Protein AF-A0A2T2R0G6-F1 (afdb_monomer)

Sequence (301 aa):
MVEDIKEEELERSREKFKERREQARKEGRELREEELEDLVHFNEKEQIMFSDAKEIDEDIEVGDTLKIPLEIPGEFGRMAAQTAKQVIIQKLKEAERENVFEEYKEKEGTIVEGVIQSVKDSGNVLVDLGKINGFLPHKEQNPQDEYAPGKRLIFHIKSVEKGSKGPEILLSRSSEEMVNLIFEREIPEIESGELELKSVAREAGSRSKVSVWTDDDSIDPIGSCIGRRGSRITTIIDELGGEKVDVVEYSDDPKEYIKNALSPADVEEVKISEYGEEATAVVDEDQFSLAIGKNGQNVRL

Nearest PDB structures (foldseek):
  5lm9-assembly1_A  TM=8.637E-01  e=8.756E-25  Escherichia coli K-12
  4mtn-assembly1_A  TM=8.305E-01  e=1.271E-23  Planctopirus limnophila DSM 3776
  5lm7-assembly2_C  TM=7.515E-01  e=9.305E-25  Escherichia coli O157:H7
  5lm7-assembly1_A  TM=7.189E-01  e=1.413E-25  Escherichia coli O157:H7
  5ms0-assembly1_M  TM=7.180E-01  e=6.178E-23  Escherichia coli K-12

Secondary structure (DSSP, 8-state):
-EE---HHHHHHHHHHHHHHHHHHHHTT-PPPGGGTTTS----TTT-EEHHHHHHH-TT--TT----------HHHHHHHHHHHHHHHHHHHHHHHHHHHHHHHHHTTTSEEEEEEEEE-TTS-EEEE-SSSEEEE-GGGS-TTS---TT-EEEEEEEEEEEETTEEEEEEESSSTHHHHHHHHHH-HHHHHTSSEEEEEEEETTTEEEEEEE-S-TTS-HHHHHH-GGGHHHHHHHHHTTS-EEEEEE--SSHHHHHHHHTTTSPEEEEEE-TTSS-EEEEE-TTTHHHHH-GGGHHHH-

Mean predicted aligned error: 12.09 Å

pLDDT: mean 88.72, std 8.84, range [62.78, 97.38]

Foldseek 3Di:
DEAADDPVLLVVLVVQVVVQQVVCVVVVHGDDVVSNPPGDDDDPVQYDYPVVLCVVPVPDDHPDGDDDDDDQPPVNVVVVVVVVVVVVVVVVVVVLLVVVLVVVQVVALAKAKWFFADQDPQRKTWTHRPSDIETEDNVQDFPLDDRDGGDIAMWHQNDWDQDPVGIYTYTHLQDQSVLVNLLCVLQVCPVVVQKDFPDKDDDQNAEIEIEIEGPDPVDDNQDRCCDDVRPSVVVSCVNSNNHHYHYFYDDPPVFVRLCRLLPPAHFDGWDADPVRPDIDTDGDPVSVCSSCDDVSVSVND

Structure (mmCIF, N/CA/C/O backbone):
data_AF-A0A2T2R0G6-F1
#
_entry.id   AF-A0A2T2R0G6-F1
#
loop_
_atom_site.group_PDB
_atom_site.id
_atom_site.type_symbol
_atom_site.label_atom_id
_atom_site.label_alt_id
_atom_site.label_comp_id
_atom_site.label_asym_id
_atom_site.label_entity_id
_atom_site.label_seq_id
_atom_site.pdbx_PDB_ins_code
_atom_site.Cartn_x
_atom_site.Cartn_y
_atom_site.Cartn_z
_atom_site.occupancy
_atom_site.B_iso_or_equiv
_atom_site.auth_seq_id
_atom_site.auth_comp_id
_atom_site.auth_asym_id
_atom_site.auth_atom_id
_atom_site.pdbx_PDB_model_num
ATOM 1 N N . MET A 1 1 ? 47.095 10.830 -47.094 1.00 78.44 1 MET A N 1
ATOM 2 C CA . MET A 1 1 ? 47.912 12.007 -47.453 1.00 78.44 1 MET A CA 1
ATOM 3 C C . MET A 1 1 ? 48.985 11.574 -48.425 1.00 78.44 1 MET A C 1
ATOM 5 O O . MET A 1 1 ? 49.460 10.449 -48.310 1.00 78.44 1 MET A O 1
ATOM 9 N N . VAL A 1 2 ? 49.313 12.420 -49.392 1.00 78.25 2 VAL A N 1
ATOM 10 C CA . VAL A 1 2 ? 50.370 12.141 -50.362 1.00 78.25 2 VAL A CA 1
ATOM 11 C C . VAL A 1 2 ? 51.711 12.514 -49.755 1.00 78.25 2 VAL A C 1
ATOM 13 O O . VAL A 1 2 ? 51.896 13.653 -49.330 1.00 78.25 2 VAL A O 1
ATOM 16 N N . GLU A 1 3 ? 52.641 11.570 -49.721 1.00 75.75 3 GLU A N 1
ATOM 17 C CA . GLU A 1 3 ? 54.004 11.813 -49.255 1.00 75.75 3 GLU A CA 1
ATOM 18 C C . GLU A 1 3 ? 55.004 11.442 -50.346 1.00 75.75 3 GLU A C 1
ATOM 20 O O . GLU A 1 3 ? 54.848 10.438 -51.039 1.00 75.75 3 GLU A O 1
ATOM 25 N N . ASP A 1 4 ? 56.029 12.272 -50.511 1.00 74.75 4 ASP A N 1
ATOM 26 C CA . ASP A 1 4 ? 57.143 12.008 -51.419 1.00 74.75 4 ASP A CA 1
ATOM 27 C C . ASP A 1 4 ? 58.372 11.664 -50.581 1.00 74.75 4 ASP A C 1
ATOM 29 O O . ASP A 1 4 ? 59.172 12.524 -50.205 1.00 74.75 4 ASP A O 1
ATOM 33 N N . ILE A 1 5 ? 58.452 10.393 -50.192 1.00 73.94 5 ILE A N 1
ATOM 34 C CA . ILE A 1 5 ? 59.584 9.841 -49.455 1.00 73.94 5 ILE A CA 1
ATOM 35 C C . ILE A 1 5 ? 60.375 8.979 -50.429 1.00 73.94 5 ILE A C 1
ATOM 37 O O . ILE A 1 5 ? 59.821 8.098 -51.085 1.00 73.94 5 ILE A O 1
ATOM 41 N N . LYS A 1 6 ? 61.694 9.181 -50.492 1.00 73.94 6 LYS A N 1
ATOM 42 C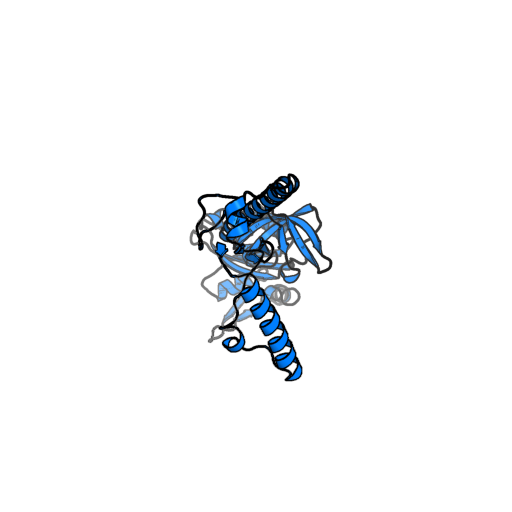 CA . LYS A 1 6 ? 62.556 8.307 -51.290 1.00 73.94 6 LYS A CA 1
ATOM 43 C C . LYS A 1 6 ? 62.476 6.887 -50.744 1.00 73.94 6 LYS A C 1
ATOM 45 O O . LYS A 1 6 ? 62.725 6.659 -49.562 1.00 73.94 6 LYS A O 1
ATOM 50 N N . GLU A 1 7 ? 62.202 5.929 -51.618 1.00 65.00 7 GLU A N 1
ATOM 51 C CA . GLU A 1 7 ? 62.043 4.516 -51.259 1.00 65.00 7 GLU A CA 1
ATOM 52 C C . GLU A 1 7 ? 63.264 3.972 -50.487 1.00 65.00 7 GLU A C 1
ATOM 54 O O . GLU A 1 7 ? 63.114 3.320 -49.456 1.00 65.00 7 GLU A O 1
ATOM 59 N N . GLU A 1 8 ? 64.477 4.385 -50.878 1.00 68.50 8 GLU A N 1
ATOM 60 C CA . GLU A 1 8 ? 65.724 4.061 -50.170 1.00 68.50 8 GLU A CA 1
ATOM 61 C C . GLU A 1 8 ? 65.790 4.615 -48.732 1.00 68.50 8 GLU A C 1
ATOM 63 O O . GLU A 1 8 ? 66.416 4.017 -47.855 1.00 68.50 8 GLU A O 1
ATOM 68 N N . GLU A 1 9 ? 65.190 5.779 -48.468 1.00 70.44 9 GLU A N 1
ATOM 69 C CA . GLU A 1 9 ? 65.147 6.389 -47.133 1.00 70.44 9 GLU A CA 1
ATOM 70 C C . GLU A 1 9 ? 64.119 5.675 -46.249 1.00 70.44 9 GLU A C 1
ATOM 72 O O . GLU A 1 9 ? 64.409 5.390 -45.084 1.00 70.44 9 GLU A O 1
ATOM 77 N N . LEU A 1 10 ? 62.973 5.289 -46.818 1.00 71.75 10 LEU A N 1
ATOM 78 C CA . LEU A 1 10 ? 61.953 4.513 -46.118 1.00 71.75 10 LEU A CA 1
ATOM 79 C C . LEU A 1 10 ? 62.451 3.106 -45.758 1.00 71.75 10 LEU A C 1
ATOM 81 O O . LEU A 1 10 ? 62.239 2.648 -44.633 1.00 71.75 10 LEU A O 1
ATOM 85 N N . GLU A 1 11 ? 63.146 2.426 -46.673 1.00 69.44 11 GLU A N 1
ATOM 86 C CA . GLU A 1 11 ? 63.748 1.115 -46.408 1.00 69.44 11 GLU A CA 1
ATOM 87 C C . GLU A 1 11 ? 64.819 1.197 -45.319 1.00 69.44 11 GLU A C 1
ATOM 89 O O . GLU A 1 11 ? 64.769 0.432 -44.353 1.00 69.44 11 GLU A O 1
ATOM 94 N N . ARG A 1 12 ? 65.716 2.191 -45.386 1.00 75.25 12 ARG A N 1
ATOM 95 C CA . ARG A 1 12 ? 66.719 2.428 -44.334 1.00 75.25 12 ARG A CA 1
ATOM 96 C C . ARG A 1 12 ? 66.080 2.724 -42.981 1.00 75.25 12 ARG A C 1
ATOM 98 O O . ARG A 1 12 ? 66.583 2.257 -41.959 1.00 75.25 12 ARG A O 1
ATOM 105 N N . SER A 1 13 ? 64.985 3.483 -42.938 1.00 75.69 13 SER A N 1
ATOM 106 C CA . SER A 1 13 ? 64.247 3.734 -41.696 1.00 75.69 13 SER A CA 1
ATOM 107 C C . SER A 1 13 ? 63.534 2.476 -41.182 1.00 75.69 13 SER A C 1
ATOM 109 O O . SER A 1 13 ? 63.569 2.208 -39.982 1.00 75.69 13 SER A O 1
ATOM 111 N N . ARG A 1 14 ? 62.968 1.638 -42.061 1.00 76.31 14 ARG A N 1
ATOM 112 C CA . ARG A 1 14 ? 62.365 0.340 -41.696 1.00 76.31 14 ARG A CA 1
ATOM 113 C C . ARG A 1 14 ? 63.402 -0.651 -41.156 1.00 76.31 14 ARG A C 1
ATOM 115 O O . ARG A 1 14 ? 63.111 -1.371 -40.199 1.00 76.31 14 ARG A O 1
ATOM 122 N N . GLU A 1 15 ? 64.600 -0.688 -41.733 1.00 77.06 15 GLU A N 1
ATOM 123 C CA . GLU A 1 15 ? 65.717 -1.516 -41.262 1.00 77.06 15 GLU A CA 1
ATOM 124 C C . GLU A 1 15 ? 66.242 -1.037 -39.907 1.00 77.06 15 GLU A C 1
ATOM 126 O O . GLU A 1 15 ? 66.273 -1.818 -38.955 1.00 77.06 15 GLU A O 1
ATOM 131 N N . LYS A 1 16 ? 66.529 0.264 -39.765 1.00 78.81 16 LYS A N 1
ATOM 132 C CA . LYS A 1 16 ? 66.949 0.859 -38.485 1.00 78.81 16 LYS A CA 1
ATOM 133 C C . LYS A 1 16 ? 65.908 0.670 -37.384 1.00 78.81 16 LYS A C 1
ATOM 135 O O . LYS A 1 16 ? 66.271 0.391 -36.243 1.00 78.81 16 LYS A O 1
ATOM 140 N N . PHE A 1 17 ? 64.617 0.775 -37.707 1.00 78.38 17 PHE A N 1
ATOM 141 C CA . PHE A 1 17 ? 63.536 0.488 -36.763 1.00 78.38 17 PHE A CA 1
ATOM 142 C C . PHE A 1 17 ? 63.583 -0.968 -36.280 1.00 78.38 17 PHE A C 1
ATOM 144 O O . PHE A 1 17 ? 63.476 -1.228 -35.081 1.00 78.38 17 PHE A O 1
ATOM 151 N N . LYS A 1 18 ? 63.774 -1.931 -37.194 1.00 78.44 18 LYS A N 1
ATOM 152 C CA . LYS A 1 18 ? 63.894 -3.357 -36.846 1.00 78.44 18 LYS A CA 1
ATOM 153 C C . LYS A 1 18 ? 65.117 -3.625 -35.970 1.00 78.44 18 LYS A C 1
ATOM 155 O O . LYS A 1 18 ? 64.976 -4.312 -34.961 1.00 78.44 18 LYS A O 1
ATOM 160 N N . GLU A 1 19 ? 66.272 -3.055 -36.306 1.00 79.62 19 GLU A N 1
ATOM 161 C CA . GLU A 1 19 ? 67.509 -3.207 -35.530 1.00 79.62 19 GLU A CA 1
ATOM 162 C C . GLU A 1 19 ? 67.375 -2.628 -34.118 1.00 79.62 19 GLU A C 1
ATOM 164 O O . GLU A 1 19 ? 67.645 -3.321 -33.134 1.00 79.62 19 GLU A O 1
ATOM 169 N N . ARG A 1 20 ? 66.871 -1.392 -33.993 1.00 79.94 20 ARG A N 1
ATOM 170 C CA . ARG A 1 20 ? 66.628 -0.749 -32.691 1.00 79.94 20 ARG A CA 1
ATOM 171 C C . ARG A 1 20 ? 65.610 -1.526 -31.859 1.00 79.94 20 ARG A C 1
ATOM 173 O O . ARG A 1 20 ? 65.774 -1.650 -30.647 1.00 79.94 20 ARG A O 1
ATOM 180 N N . ARG A 1 21 ? 64.595 -2.118 -32.501 1.00 77.69 21 ARG A N 1
ATOM 181 C CA . ARG A 1 21 ? 63.589 -2.974 -31.845 1.00 77.69 21 ARG A CA 1
ATOM 182 C C . ARG A 1 21 ? 64.158 -4.285 -31.357 1.00 77.69 21 ARG A C 1
ATOM 184 O O . ARG A 1 21 ? 63.787 -4.743 -30.277 1.00 77.69 21 ARG A O 1
ATOM 191 N N . GLU A 1 22 ? 65.071 -4.878 -32.108 1.00 79.88 22 GLU A N 1
ATOM 192 C CA . GLU A 1 22 ? 65.773 -6.075 -31.671 1.00 79.88 22 GLU A CA 1
ATOM 193 C C . GLU A 1 22 ? 66.738 -5.775 -30.516 1.00 79.88 22 GLU A C 1
ATOM 195 O O . GLU A 1 22 ? 66.809 -6.548 -29.559 1.00 79.88 22 GLU A O 1
ATOM 200 N N . GLN A 1 23 ? 67.429 -4.634 -30.560 1.00 80.00 23 GLN A N 1
ATOM 201 C CA . GLN A 1 23 ? 68.344 -4.203 -29.507 1.00 80.00 23 GLN A CA 1
ATOM 202 C C . GLN A 1 23 ? 67.611 -3.876 -28.198 1.00 80.00 23 GLN A C 1
ATOM 204 O O . GLN A 1 23 ? 67.967 -4.421 -27.154 1.00 80.00 23 GLN A O 1
ATOM 209 N N . ALA A 1 24 ? 66.527 -3.096 -28.251 1.00 78.69 24 ALA A N 1
ATOM 210 C CA . ALA A 1 24 ? 65.686 -2.811 -27.087 1.00 78.69 24 ALA A CA 1
ATOM 211 C C . ALA A 1 24 ? 65.117 -4.103 -26.469 1.00 78.69 24 ALA A C 1
ATOM 213 O O . ALA A 1 24 ? 65.162 -4.296 -25.252 1.00 78.69 24 ALA A O 1
ATOM 214 N N . ARG A 1 25 ? 64.686 -5.055 -27.312 1.00 78.75 25 ARG A N 1
ATOM 215 C CA . ARG A 1 25 ? 64.200 -6.368 -26.866 1.00 78.75 25 ARG A CA 1
ATOM 216 C C . ARG A 1 25 ? 65.291 -7.209 -26.192 1.00 78.75 25 ARG A C 1
ATOM 218 O O . ARG A 1 25 ? 64.987 -7.895 -25.219 1.00 78.75 25 ARG A O 1
ATOM 225 N N . LYS A 1 26 ? 66.541 -7.167 -26.673 1.00 81.56 26 LYS A N 1
ATOM 226 C CA . LYS A 1 26 ? 67.696 -7.827 -26.024 1.00 81.56 26 LYS A CA 1
ATOM 227 C C . LYS A 1 26 ? 68.038 -7.196 -24.672 1.00 81.56 26 LYS A C 1
ATOM 229 O O . LYS A 1 26 ? 68.473 -7.902 -23.769 1.00 81.56 26 LYS A O 1
ATOM 234 N N . GLU A 1 27 ? 67.792 -5.898 -24.525 1.00 80.69 27 GLU A N 1
ATOM 235 C CA . GLU A 1 27 ? 67.960 -5.137 -23.281 1.00 80.69 27 GLU A CA 1
ATOM 236 C C . GLU A 1 27 ? 66.742 -5.243 -22.335 1.00 80.69 27 GLU A C 1
ATOM 238 O O . GLU A 1 27 ? 66.761 -4.674 -21.247 1.00 80.69 27 GLU A O 1
ATOM 243 N N . GLY A 1 28 ? 65.691 -5.985 -22.715 1.00 75.44 28 GLY A N 1
ATOM 244 C CA . GLY A 1 28 ? 64.497 -6.202 -21.888 1.00 75.44 28 GLY A CA 1
ATOM 245 C C . GLY A 1 28 ? 63.601 -4.969 -21.725 1.00 75.44 28 GLY A C 1
ATOM 246 O O . GLY A 1 28 ? 62.804 -4.923 -20.790 1.00 75.44 28 GLY A O 1
ATOM 247 N N . ARG A 1 29 ? 63.728 -3.979 -22.616 1.00 80.62 29 ARG A N 1
ATOM 248 C CA . ARG A 1 29 ? 62.978 -2.715 -22.599 1.00 80.62 29 ARG A CA 1
ATOM 249 C C . ARG A 1 29 ? 62.190 -2.509 -23.894 1.00 80.62 29 ARG A C 1
ATOM 251 O O . ARG A 1 29 ? 62.488 -3.112 -24.923 1.00 80.62 29 ARG A O 1
ATOM 258 N N . GLU A 1 30 ? 61.198 -1.628 -23.853 1.00 74.06 30 GLU A N 1
ATOM 259 C CA . GLU A 1 30 ? 60.510 -1.147 -25.056 1.00 74.06 30 GLU A CA 1
ATOM 260 C C . GLU A 1 30 ? 61.307 -0.011 -25.724 1.00 74.06 30 GLU A C 1
ATOM 262 O O . GLU A 1 30 ? 62.195 0.592 -25.105 1.00 74.06 30 GLU A O 1
ATOM 267 N N . LEU A 1 31 ? 61.034 0.251 -27.009 1.00 74.31 31 LEU A N 1
ATOM 268 C CA . LEU A 1 31 ? 61.616 1.407 -27.696 1.00 74.31 31 LEU A CA 1
ATOM 269 C C . LEU A 1 31 ? 61.112 2.692 -27.056 1.00 74.31 31 LEU A C 1
ATOM 271 O O . LEU A 1 31 ? 59.917 2.825 -26.802 1.00 74.31 31 LEU A O 1
ATOM 275 N N . ARG A 1 32 ? 62.016 3.645 -26.848 1.00 73.88 32 ARG A N 1
ATOM 276 C CA . ARG A 1 32 ? 61.650 4.987 -26.392 1.00 73.88 32 ARG A CA 1
ATOM 277 C C . ARG A 1 32 ? 61.266 5.859 -27.586 1.00 73.88 32 ARG A C 1
ATOM 279 O O . ARG A 1 32 ? 61.794 5.669 -28.678 1.00 73.88 32 ARG A O 1
ATOM 286 N N . GLU A 1 33 ? 60.376 6.824 -27.367 1.00 64.81 33 GLU A N 1
ATOM 287 C CA . GLU A 1 33 ? 59.918 7.762 -28.408 1.00 64.81 33 GLU A CA 1
ATOM 288 C C . GLU A 1 33 ? 61.080 8.566 -29.018 1.00 64.81 33 GLU A C 1
ATOM 290 O O . GLU A 1 33 ? 61.142 8.711 -30.233 1.00 64.81 33 GLU A O 1
ATOM 295 N N . GLU A 1 34 ? 62.083 8.937 -28.214 1.00 68.62 34 GLU A N 1
ATOM 296 C CA . GLU A 1 34 ? 63.325 9.589 -28.676 1.00 68.62 34 GLU A CA 1
ATOM 297 C C . GLU A 1 34 ? 64.112 8.751 -29.708 1.00 68.62 34 GLU A C 1
ATOM 299 O O . GLU A 1 34 ? 64.866 9.291 -30.511 1.00 68.62 34 GLU A O 1
ATOM 304 N N . GLU A 1 35 ? 63.957 7.419 -29.708 1.00 63.62 35 GLU A N 1
ATOM 305 C CA . GLU A 1 35 ? 64.621 6.501 -30.651 1.00 63.62 35 GLU A CA 1
ATOM 306 C C . GLU A 1 35 ? 63.828 6.327 -31.963 1.00 63.62 35 GLU A C 1
ATOM 308 O O . GLU A 1 35 ? 64.244 5.556 -32.837 1.00 63.62 35 GLU A O 1
ATOM 313 N N . LEU A 1 36 ? 62.676 6.996 -32.078 1.00 64.88 36 LEU A N 1
ATOM 314 C CA . LEU A 1 36 ? 61.761 6.958 -33.219 1.00 64.88 36 LEU A CA 1
ATOM 315 C C . LEU A 1 36 ? 61.684 8.287 -33.972 1.00 64.88 36 LEU A C 1
ATOM 317 O O . LEU A 1 36 ? 61.300 8.280 -35.138 1.00 64.88 36 LEU A O 1
ATOM 321 N N . GLU A 1 37 ? 62.065 9.400 -33.341 1.00 62.78 37 GLU A N 1
ATOM 322 C CA . GLU A 1 37 ? 61.950 10.751 -33.910 1.00 62.78 37 GLU A CA 1
ATOM 323 C C . GLU A 1 37 ? 62.741 10.951 -35.213 1.00 62.78 37 GLU A C 1
ATOM 325 O O . GLU A 1 37 ? 62.343 11.743 -36.062 1.00 62.78 37 GLU A O 1
ATOM 330 N N . ASP A 1 38 ? 63.846 10.228 -35.402 1.00 67.81 38 ASP A N 1
ATOM 331 C CA . ASP A 1 38 ? 64.692 10.301 -36.599 1.00 67.81 38 ASP A CA 1
ATOM 332 C C . ASP A 1 38 ? 64.305 9.291 -37.697 1.00 67.81 38 ASP A C 1
ATOM 334 O O . ASP A 1 38 ? 64.985 9.201 -38.725 1.00 67.81 38 ASP A O 1
ATOM 338 N N . LEU A 1 39 ? 63.240 8.507 -37.496 1.00 69.81 39 LEU A N 1
ATOM 339 C CA . LEU A 1 39 ? 62.773 7.507 -38.452 1.00 69.81 39 LEU A CA 1
ATOM 340 C C . LEU A 1 39 ? 61.564 8.022 -39.232 1.00 69.81 39 LEU A C 1
ATOM 342 O O . LEU A 1 39 ? 60.555 8.426 -38.662 1.00 69.81 39 LEU A O 1
ATOM 346 N N . VAL A 1 40 ? 61.641 7.939 -40.560 1.00 69.62 40 VAL A N 1
ATOM 347 C CA . VAL A 1 40 ? 60.514 8.275 -41.431 1.00 69.62 40 VAL A CA 1
ATOM 348 C C . VAL A 1 40 ? 59.435 7.195 -41.289 1.00 69.62 40 VAL A C 1
ATOM 350 O O . VAL A 1 40 ? 59.708 6.009 -41.499 1.00 69.62 40 VAL A O 1
ATOM 353 N N . HIS A 1 41 ? 58.219 7.592 -40.904 1.00 69.56 41 HIS A N 1
ATOM 354 C CA . HIS A 1 41 ? 57.081 6.692 -40.713 1.00 69.56 41 HIS A CA 1
ATOM 355 C C . HIS A 1 41 ? 56.081 6.830 -41.862 1.00 69.56 41 HIS A C 1
ATOM 357 O O . HIS A 1 41 ? 55.487 7.888 -42.027 1.00 69.56 41 HIS A O 1
ATOM 363 N N . PHE A 1 42 ? 55.874 5.738 -42.602 1.00 73.19 42 PHE A N 1
ATOM 364 C CA . PHE A 1 42 ? 54.865 5.647 -43.656 1.00 73.19 42 PHE A CA 1
ATOM 365 C C . PHE A 1 42 ? 53.810 4.587 -43.302 1.00 73.19 42 PHE A C 1
ATOM 367 O O . PHE A 1 42 ? 54.116 3.390 -43.227 1.00 73.19 42 PHE A O 1
ATOM 374 N N . ASN A 1 43 ? 52.575 5.024 -43.074 1.00 76.25 43 ASN A N 1
ATOM 375 C CA . ASN A 1 43 ? 51.387 4.222 -42.832 1.00 76.25 43 ASN A CA 1
ATOM 376 C C . ASN A 1 43 ? 50.657 3.954 -44.154 1.00 76.25 43 ASN A C 1
ATOM 378 O O . ASN A 1 43 ? 49.838 4.754 -44.596 1.00 76.25 43 ASN A O 1
ATOM 382 N N . GLU A 1 44 ? 50.880 2.776 -44.733 1.00 73.12 44 GLU A N 1
ATOM 383 C CA . GLU A 1 44 ? 50.290 2.329 -46.010 1.00 73.12 44 GLU A CA 1
ATOM 384 C C . GLU A 1 44 ? 48.745 2.360 -46.054 1.00 73.12 44 GLU A C 1
ATOM 386 O O . GLU A 1 44 ? 48.159 2.257 -47.127 1.00 73.12 44 GLU A O 1
ATOM 391 N N . LYS A 1 45 ? 48.056 2.481 -44.907 1.00 73.56 45 LYS A N 1
ATOM 392 C CA . LYS A 1 45 ? 46.586 2.603 -44.855 1.00 73.56 45 LYS A CA 1
ATOM 393 C C . LYS A 1 45 ? 46.077 4.040 -44.961 1.00 73.56 45 LYS A C 1
ATOM 395 O O . LYS A 1 45 ? 44.910 4.236 -45.287 1.00 73.56 45 LYS A O 1
ATOM 400 N N . GLU A 1 46 ? 46.910 5.021 -44.631 1.00 76.00 46 GLU A N 1
ATOM 401 C CA . GLU A 1 46 ? 46.521 6.435 -44.515 1.00 76.00 46 GLU A CA 1
ATOM 402 C C . GLU A 1 46 ? 47.362 7.356 -45.412 1.00 76.00 46 GLU A C 1
ATOM 404 O O . GLU A 1 46 ? 46.940 8.474 -45.728 1.00 76.00 46 GLU A O 1
ATOM 409 N N . GLN A 1 47 ? 48.532 6.892 -45.852 1.00 81.44 47 GLN A N 1
ATOM 410 C CA . GLN A 1 47 ? 49.466 7.588 -46.728 1.00 81.44 47 GLN A CA 1
ATOM 411 C C . GLN A 1 47 ? 49.667 6.807 -48.032 1.00 81.44 47 GLN A C 1
ATOM 413 O O . GLN A 1 47 ? 49.606 5.579 -48.059 1.00 81.44 47 GLN A O 1
ATOM 418 N N . ILE A 1 48 ? 49.884 7.546 -49.117 1.00 80.81 48 ILE A N 1
ATOM 419 C CA . ILE A 1 48 ? 50.158 7.024 -50.459 1.00 80.81 48 ILE A CA 1
ATOM 420 C C . ILE A 1 48 ? 51.381 7.756 -51.018 1.00 80.81 48 ILE A C 1
ATOM 422 O O . ILE A 1 48 ? 51.563 8.945 -50.741 1.00 80.81 48 ILE A O 1
ATOM 426 N N . MET A 1 49 ? 52.230 7.052 -51.766 1.00 82.06 49 MET A N 1
ATOM 427 C CA . MET A 1 49 ? 53.406 7.660 -52.388 1.00 82.06 49 MET A CA 1
ATOM 428 C C . MET A 1 49 ? 52.988 8.641 -53.482 1.00 82.06 49 MET A C 1
ATOM 430 O O . MET A 1 49 ? 52.008 8.409 -54.189 1.00 82.06 49 MET A O 1
ATOM 434 N N . PHE A 1 50 ? 53.746 9.723 -53.652 1.00 80.56 50 PHE A N 1
ATOM 435 C CA . PHE A 1 50 ? 53.496 10.716 -54.701 1.00 80.56 50 PHE A CA 1
ATOM 436 C C . PHE A 1 50 ? 53.470 10.111 -56.112 1.00 80.56 50 PHE A C 1
ATOM 438 O O . PHE A 1 50 ? 52.632 10.504 -56.922 1.00 80.56 50 PHE A O 1
ATOM 445 N N . SER A 1 51 ? 54.324 9.118 -56.390 1.00 80.06 51 SER A N 1
ATOM 446 C CA . SER A 1 51 ? 54.312 8.367 -57.654 1.00 80.06 51 SER A CA 1
ATOM 447 C C . SER A 1 51 ? 52.947 7.750 -57.945 1.00 80.06 51 SER A C 1
ATOM 449 O O . SER A 1 51 ? 52.413 7.928 -59.035 1.00 80.06 51 SER A O 1
ATOM 451 N N . ASP A 1 52 ? 52.374 7.086 -56.945 1.00 79.31 52 ASP A N 1
ATOM 452 C CA . ASP A 1 52 ? 51.154 6.290 -57.068 1.00 79.31 52 ASP A CA 1
ATOM 453 C C . ASP A 1 52 ? 49.913 7.189 -56.996 1.00 79.31 52 ASP A C 1
ATOM 455 O O . ASP A 1 52 ? 48.907 6.948 -57.658 1.00 79.31 52 ASP A O 1
ATOM 459 N N . ALA A 1 53 ? 49.988 8.276 -56.221 1.00 78.12 53 ALA A N 1
ATOM 460 C CA . ALA A 1 53 ? 48.942 9.288 -56.152 1.00 78.12 53 ALA A CA 1
ATOM 461 C C . ALA A 1 53 ? 48.752 10.000 -57.498 1.00 78.12 53 ALA A C 1
ATOM 463 O O . ALA A 1 53 ? 47.615 10.237 -57.903 1.00 78.12 53 ALA A O 1
ATOM 464 N N . LYS A 1 54 ? 49.853 10.276 -58.211 1.00 79.88 54 LYS A N 1
ATOM 465 C CA . LYS A 1 54 ? 49.843 10.942 -59.518 1.00 79.88 54 LYS A CA 1
ATOM 466 C C . LYS A 1 54 ? 49.250 10.084 -60.640 1.00 79.88 54 LYS A C 1
ATOM 468 O O . LYS A 1 54 ? 48.771 10.625 -61.631 1.00 79.88 54 LYS A O 1
ATOM 473 N N . GLU A 1 55 ? 49.256 8.758 -60.492 1.00 80.75 55 GLU A N 1
ATOM 474 C CA . GLU A 1 55 ? 48.559 7.851 -61.418 1.00 80.75 55 GLU A CA 1
ATOM 475 C C . GLU A 1 55 ? 47.031 7.904 -61.257 1.00 80.75 55 GLU A C 1
ATOM 477 O O . GLU A 1 55 ? 46.299 7.568 -62.189 1.00 80.75 55 GLU A O 1
ATOM 482 N N . ILE A 1 56 ? 46.544 8.314 -60.082 1.00 79.31 56 ILE A N 1
ATOM 483 C CA . ILE A 1 56 ? 45.115 8.383 -59.755 1.00 79.31 56 ILE A CA 1
ATOM 484 C C . ILE A 1 56 ? 44.556 9.786 -60.033 1.00 79.31 56 ILE A C 1
ATOM 486 O O . ILE A 1 56 ? 43.433 9.905 -60.525 1.00 79.31 56 ILE A O 1
ATOM 490 N N . ASP A 1 57 ? 45.326 10.833 -59.729 1.00 78.69 57 ASP A N 1
ATOM 491 C CA . ASP A 1 57 ? 44.987 12.236 -59.978 1.00 78.69 57 ASP A CA 1
ATOM 492 C C . ASP A 1 57 ? 46.247 13.004 -60.419 1.00 78.69 57 ASP A C 1
ATOM 494 O O . ASP A 1 57 ? 47.198 13.142 -59.651 1.00 78.69 57 ASP A O 1
ATOM 498 N N . GLU A 1 58 ? 46.282 13.478 -61.669 1.00 77.31 58 GLU A N 1
ATOM 499 C CA . GLU A 1 58 ? 47.478 14.098 -62.263 1.00 77.31 58 GLU A CA 1
ATOM 500 C C . GLU A 1 58 ? 47.829 15.466 -61.645 1.00 77.31 58 GLU A C 1
ATOM 502 O O . GLU A 1 58 ? 48.991 15.881 -61.721 1.00 77.31 58 GLU A O 1
ATOM 507 N N . ASP A 1 59 ? 46.853 16.136 -61.019 1.00 81.31 59 ASP A N 1
ATOM 508 C CA . ASP A 1 59 ? 46.979 17.486 -60.450 1.00 81.31 59 ASP A CA 1
ATOM 509 C C . ASP A 1 59 ? 47.341 17.483 -58.947 1.00 81.31 59 ASP A C 1
ATOM 511 O O . ASP A 1 59 ? 47.397 18.545 -58.325 1.00 81.31 59 ASP A O 1
ATOM 515 N N . ILE A 1 60 ? 47.574 16.313 -58.338 1.00 82.81 60 ILE A N 1
ATOM 516 C CA . ILE A 1 60 ? 47.801 16.197 -56.891 1.00 82.81 60 ILE A CA 1
ATOM 517 C C . ILE A 1 60 ? 49.219 16.610 -56.472 1.00 82.81 60 ILE A C 1
ATOM 519 O O . ILE A 1 60 ? 50.204 16.217 -57.103 1.00 82.81 60 ILE A O 1
ATOM 523 N N . GLU A 1 61 ? 49.345 17.363 -55.374 1.00 81.69 61 GLU A N 1
ATOM 524 C CA . GLU A 1 61 ? 50.632 17.790 -54.817 1.00 81.69 61 GLU A CA 1
ATOM 525 C C . GLU A 1 61 ? 51.000 17.026 -53.530 1.00 81.69 61 GLU A C 1
ATOM 527 O O . GLU A 1 61 ? 50.180 16.383 -52.867 1.00 81.69 61 GLU A O 1
ATOM 532 N N . VAL A 1 62 ? 52.284 17.068 -53.161 1.00 79.75 62 VAL A N 1
ATOM 533 C CA . VAL A 1 62 ? 52.773 16.463 -51.913 1.00 79.75 62 VAL A CA 1
ATOM 534 C C . VAL A 1 62 ? 52.154 17.191 -50.720 1.00 79.75 62 VAL A C 1
ATOM 536 O O . VAL A 1 62 ? 52.237 18.411 -50.613 1.00 79.75 62 VAL A O 1
ATOM 539 N N . GLY A 1 63 ? 51.566 16.431 -49.797 1.00 77.62 63 GLY A N 1
ATOM 540 C CA . GLY A 1 63 ? 50.808 16.945 -48.656 1.00 77.62 63 GLY A CA 1
ATOM 541 C C . GLY A 1 63 ? 49.291 16.939 -48.859 1.00 77.62 63 GLY A C 1
ATOM 542 O O . GLY A 1 63 ? 48.555 17.063 -47.878 1.00 77.62 63 GLY A O 1
ATOM 543 N N . ASP A 1 64 ? 48.800 16.718 -50.081 1.00 81.62 64 ASP A N 1
ATOM 544 C CA . ASP A 1 64 ? 47.363 16.696 -50.345 1.00 81.62 64 ASP A CA 1
ATOM 545 C C . ASP A 1 64 ? 46.680 15.413 -49.853 1.00 81.62 64 ASP A C 1
ATOM 547 O O . ASP A 1 64 ? 47.281 14.358 -49.617 1.00 81.62 64 ASP A O 1
ATOM 55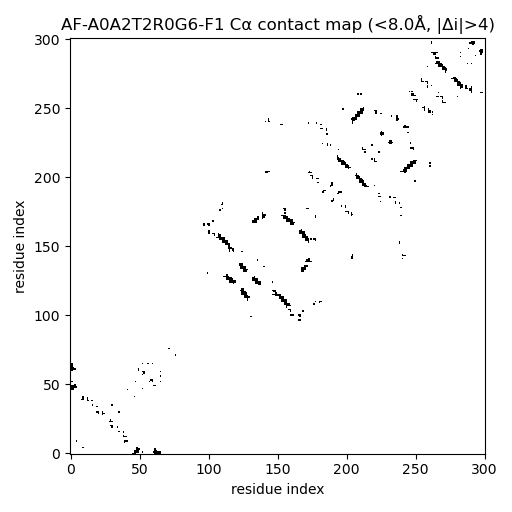1 N N . THR A 1 65 ? 45.361 15.497 -49.672 1.00 78.88 65 THR A N 1
ATOM 552 C CA . THR A 1 65 ? 44.529 14.344 -49.314 1.00 78.88 65 THR A CA 1
ATOM 553 C C . THR A 1 65 ? 43.827 13.799 -50.551 1.00 78.88 65 THR A C 1
ATOM 555 O O . THR A 1 65 ? 42.780 14.309 -50.952 1.00 78.88 65 THR A O 1
ATOM 558 N N . LEU A 1 66 ? 44.371 12.717 -51.111 1.00 79.69 66 LEU A N 1
ATOM 559 C CA . LEU A 1 66 ? 43.728 11.966 -52.186 1.00 7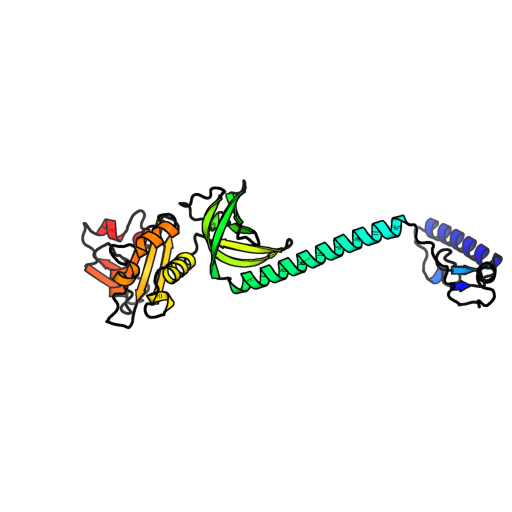9.69 66 LEU A CA 1
ATOM 560 C C . LEU A 1 66 ? 42.437 11.304 -51.677 1.00 79.69 66 LEU A C 1
ATOM 562 O O . LEU A 1 66 ? 42.460 10.507 -50.735 1.00 79.69 66 LEU A O 1
ATOM 566 N N . LYS A 1 67 ? 41.301 11.618 -52.307 1.00 78.19 67 LYS A N 1
ATOM 567 C CA . LYS A 1 67 ? 40.009 10.985 -52.009 1.00 78.19 67 LYS A CA 1
ATOM 568 C C . LYS A 1 67 ? 39.769 9.833 -52.972 1.00 78.19 67 LYS A C 1
ATOM 570 O O . LYS A 1 67 ? 39.300 10.041 -54.085 1.00 78.19 67 LYS A O 1
ATOM 575 N N . ILE A 1 68 ? 40.041 8.617 -52.520 1.00 78.62 68 ILE A N 1
ATOM 576 C CA . ILE A 1 68 ? 39.761 7.413 -53.301 1.00 78.62 68 ILE A CA 1
ATOM 577 C C . ILE A 1 68 ? 38.281 7.043 -53.103 1.00 78.62 68 ILE A C 1
ATOM 579 O O . ILE A 1 68 ? 37.864 6.823 -51.960 1.00 78.62 68 ILE A O 1
ATOM 583 N N . PRO A 1 69 ? 37.459 6.988 -54.168 1.00 70.56 69 PRO A N 1
ATOM 584 C CA . PRO A 1 69 ? 36.083 6.532 -54.051 1.00 70.56 69 PRO A CA 1
ATOM 585 C C . PRO A 1 69 ? 36.080 5.049 -53.673 1.00 70.56 69 PRO A C 1
ATOM 587 O O . PRO A 1 69 ? 36.491 4.188 -54.445 1.00 70.56 69 PRO A O 1
ATOM 590 N N . LEU A 1 70 ? 35.619 4.749 -52.462 1.00 73.00 70 LEU A N 1
ATOM 591 C CA . LEU A 1 70 ? 35.424 3.376 -52.018 1.00 73.00 70 LEU A CA 1
ATOM 592 C C . LEU A 1 70 ? 34.179 2.805 -52.698 1.00 73.00 70 LEU A C 1
ATOM 594 O O . LEU A 1 70 ? 33.077 3.335 -52.536 1.00 73.00 70 LEU A O 1
ATOM 598 N N . GLU A 1 71 ? 34.337 1.701 -53.424 1.00 70.38 71 GLU A N 1
ATOM 599 C CA . GLU A 1 71 ? 33.193 0.919 -53.879 1.00 70.38 71 GLU A CA 1
ATOM 600 C C . GLU A 1 71 ? 32.501 0.321 -52.656 1.00 70.38 71 GLU A C 1
ATOM 602 O O . GLU A 1 71 ? 33.050 -0.538 -51.970 1.00 70.38 71 GLU A O 1
ATOM 607 N N . ILE A 1 72 ? 31.299 0.807 -52.346 1.00 66.19 72 ILE A N 1
ATOM 608 C CA . ILE A 1 72 ? 30.497 0.286 -51.241 1.00 66.19 72 ILE A CA 1
ATOM 609 C C . ILE A 1 72 ? 29.991 -1.099 -51.665 1.00 66.19 72 ILE A C 1
ATOM 611 O O . ILE A 1 72 ? 29.140 -1.171 -52.558 1.00 66.19 72 ILE A O 1
ATOM 615 N N . PRO A 1 73 ? 30.444 -2.208 -51.046 1.00 69.62 73 PRO A N 1
ATOM 616 C CA . PRO A 1 73 ? 29.922 -3.525 -51.386 1.00 69.62 73 PRO A CA 1
ATOM 617 C C . PRO A 1 73 ? 28.409 -3.538 -51.134 1.00 69.62 73 PRO A C 1
ATOM 619 O O . PRO A 1 73 ? 27.954 -3.022 -50.114 1.00 69.62 73 PRO A O 1
ATOM 622 N N . GLY A 1 74 ? 27.602 -4.136 -52.016 1.00 67.69 74 GLY A N 1
ATOM 623 C CA . GLY A 1 74 ? 26.134 -4.138 -51.864 1.00 67.69 74 GLY A CA 1
ATOM 624 C C . GLY A 1 74 ? 25.642 -4.692 -50.512 1.00 67.69 74 GLY A C 1
ATOM 625 O O . GLY A 1 74 ? 24.596 -4.283 -50.003 1.00 67.69 74 GLY A O 1
ATOM 626 N N . GLU A 1 75 ? 26.430 -5.565 -49.877 1.00 66.50 75 GLU A N 1
ATOM 627 C CA . GLU A 1 75 ? 26.182 -6.089 -48.528 1.00 66.50 75 GLU A CA 1
ATOM 628 C C . GLU A 1 75 ? 26.312 -5.028 -47.422 1.00 66.50 75 GLU A C 1
ATOM 630 O O . GLU A 1 75 ? 25.586 -5.090 -46.427 1.00 66.50 75 GLU A O 1
ATOM 635 N N . PHE A 1 76 ? 27.163 -4.012 -47.609 1.00 70.44 76 PHE A N 1
ATOM 636 C CA . PHE A 1 76 ? 27.339 -2.904 -46.668 1.00 70.44 76 PHE A CA 1
ATOM 637 C C . PHE A 1 76 ? 26.056 -2.081 -46.531 1.00 70.44 76 PHE A C 1
ATOM 639 O O . PHE A 1 76 ? 25.653 -1.757 -45.417 1.00 70.44 76 PHE A O 1
ATOM 646 N N . GLY A 1 77 ? 25.348 -1.822 -47.636 1.00 75.81 77 GLY A N 1
ATOM 647 C CA . GLY A 1 77 ? 24.060 -1.121 -47.608 1.00 75.81 77 GLY A CA 1
ATOM 648 C C . GLY A 1 77 ? 22.981 -1.892 -46.839 1.00 75.81 77 GLY A C 1
ATOM 649 O O . GLY A 1 77 ? 22.229 -1.305 -46.059 1.00 75.81 77 GLY A O 1
ATOM 650 N N . ARG A 1 78 ? 22.938 -3.224 -46.989 1.00 81.25 78 ARG A N 1
ATOM 651 C CA . ARG A 1 78 ? 22.001 -4.088 -46.250 1.00 81.25 78 ARG A CA 1
ATOM 652 C C . ARG A 1 78 ? 22.312 -4.113 -44.753 1.00 81.25 78 ARG A C 1
ATOM 654 O O . ARG A 1 78 ? 21.387 -3.984 -43.951 1.00 81.25 78 ARG A O 1
ATOM 661 N N . MET A 1 79 ? 23.587 -4.251 -44.383 1.00 81.19 79 MET A N 1
ATOM 662 C CA . MET A 1 79 ? 24.019 -4.204 -42.982 1.00 81.19 79 MET A CA 1
ATOM 663 C C . MET A 1 79 ? 23.748 -2.830 -42.361 1.00 81.19 79 MET A C 1
ATOM 665 O O . MET A 1 79 ? 23.149 -2.755 -41.292 1.00 81.19 79 MET A O 1
ATOM 669 N N . ALA A 1 80 ? 24.087 -1.741 -43.054 1.00 81.19 80 ALA A N 1
ATOM 670 C CA . ALA A 1 80 ? 23.834 -0.379 -42.588 1.00 81.19 80 ALA A CA 1
ATOM 671 C C . ALA A 1 80 ? 22.336 -0.106 -42.376 1.00 81.19 80 ALA A C 1
ATOM 673 O O . ALA A 1 80 ? 21.955 0.457 -41.350 1.00 81.19 80 ALA A O 1
ATOM 674 N N . ALA A 1 81 ? 21.468 -0.564 -43.285 1.00 86.06 81 ALA A N 1
ATOM 675 C CA . ALA A 1 81 ? 20.019 -0.431 -43.139 1.00 86.06 81 ALA A CA 1
ATOM 676 C C . ALA A 1 81 ? 19.464 -1.237 -41.949 1.00 86.06 81 ALA A C 1
ATOM 678 O O . ALA A 1 81 ? 18.586 -0.757 -41.229 1.00 86.06 81 ALA A O 1
ATOM 679 N N . GLN A 1 82 ? 19.977 -2.450 -41.709 1.00 87.62 82 GLN A N 1
ATOM 680 C CA . GLN A 1 82 ? 19.594 -3.261 -40.547 1.00 87.62 82 GLN A CA 1
ATOM 681 C C . GLN A 1 82 ? 20.037 -2.615 -39.231 1.00 87.62 82 GLN A C 1
ATOM 683 O O . GLN A 1 82 ? 19.229 -2.513 -38.307 1.00 87.62 82 GLN A O 1
ATOM 688 N N . THR A 1 83 ? 21.274 -2.118 -39.171 1.00 89.56 83 THR A N 1
ATOM 689 C CA . THR A 1 83 ? 21.796 -1.386 -38.011 1.00 89.56 83 THR A CA 1
ATOM 690 C C . THR A 1 83 ? 20.993 -0.114 -37.764 1.00 89.56 83 THR A C 1
ATOM 692 O O . THR A 1 83 ? 20.567 0.125 -36.638 1.00 89.56 83 THR A O 1
ATOM 695 N N . ALA A 1 84 ? 20.692 0.665 -38.806 1.00 89.69 84 ALA A N 1
ATOM 696 C CA . ALA A 1 84 ? 19.856 1.857 -38.687 1.00 89.69 84 ALA A CA 1
ATOM 697 C C . ALA A 1 84 ? 18.461 1.516 -38.142 1.00 89.69 84 ALA A C 1
ATOM 699 O O . ALA A 1 84 ? 17.993 2.162 -37.207 1.00 89.69 84 ALA A O 1
ATOM 700 N N . LYS A 1 85 ? 17.820 0.451 -38.649 1.00 92.81 85 LYS A N 1
ATOM 701 C CA . LYS A 1 85 ? 16.542 -0.042 -38.113 1.00 92.81 85 LYS A CA 1
ATOM 702 C C . LYS A 1 85 ? 16.654 -0.407 -36.631 1.00 92.81 85 LYS A C 1
ATOM 704 O O . LYS A 1 85 ? 15.765 -0.062 -35.857 1.00 92.81 85 LYS A O 1
ATOM 709 N N . GLN A 1 86 ? 17.724 -1.089 -36.227 1.00 91.25 86 GLN A N 1
ATOM 710 C CA . GLN A 1 86 ? 17.943 -1.468 -34.832 1.00 91.25 86 GLN A CA 1
ATOM 711 C C . GLN A 1 86 ? 18.132 -0.243 -33.929 1.00 91.25 86 GLN A C 1
ATOM 713 O O . GLN A 1 86 ? 17.488 -0.172 -32.884 1.00 91.25 86 GLN A O 1
ATOM 718 N N . VAL A 1 87 ? 18.935 0.736 -34.354 1.00 94.00 87 VAL A N 1
ATOM 719 C CA . VAL A 1 87 ? 19.156 1.992 -33.619 1.00 94.00 87 VAL A CA 1
ATOM 720 C C . VAL A 1 87 ? 17.856 2.786 -33.492 1.00 94.00 87 VAL A C 1
ATOM 722 O O . VAL A 1 87 ? 17.545 3.279 -32.412 1.00 94.00 87 VAL A O 1
ATOM 725 N N . ILE A 1 88 ? 17.055 2.869 -34.559 1.00 93.50 88 ILE A N 1
ATOM 726 C CA . ILE A 1 88 ? 15.748 3.541 -34.523 1.00 93.50 88 ILE A CA 1
ATOM 727 C C . ILE A 1 88 ? 14.808 2.842 -33.534 1.00 93.50 88 ILE A C 1
ATOM 729 O O . ILE A 1 88 ? 14.192 3.510 -32.711 1.00 93.50 88 ILE A O 1
ATOM 733 N N . ILE A 1 89 ? 14.718 1.507 -33.570 1.00 93.38 89 ILE A N 1
ATOM 734 C CA . ILE A 1 89 ? 13.874 0.744 -32.635 1.00 93.38 89 ILE A CA 1
ATOM 735 C C . ILE A 1 89 ? 14.351 0.924 -31.189 1.00 93.38 89 ILE A C 1
ATOM 737 O O . ILE A 1 89 ? 13.522 1.017 -30.288 1.00 93.38 89 ILE A O 1
ATOM 741 N N . GLN A 1 90 ? 15.663 0.968 -30.950 1.00 90.25 90 GLN A N 1
ATOM 742 C CA . GLN A 1 90 ? 16.221 1.220 -29.620 1.00 90.25 90 GLN A CA 1
ATOM 743 C C . GLN A 1 90 ? 15.845 2.614 -29.116 1.00 90.25 90 GLN A C 1
ATOM 745 O O . GLN A 1 90 ? 15.246 2.712 -28.049 1.00 90.25 90 GLN A O 1
ATOM 750 N N . LYS A 1 91 ? 16.079 3.662 -29.917 1.00 91.69 91 LYS A N 1
ATOM 751 C CA . LYS A 1 91 ? 15.703 5.037 -29.558 1.00 91.69 91 LYS A CA 1
ATOM 752 C C . LYS A 1 91 ? 14.201 5.204 -29.337 1.00 91.69 91 LYS A C 1
ATOM 754 O O . LYS A 1 91 ? 13.794 5.912 -28.425 1.00 91.69 91 LYS A O 1
ATOM 759 N N . LEU A 1 92 ? 13.373 4.533 -30.141 1.00 92.38 92 LEU A N 1
ATOM 760 C CA . LEU A 1 92 ? 11.921 4.555 -29.965 1.00 92.38 92 LEU A CA 1
ATOM 761 C C . LEU A 1 92 ? 11.513 3.932 -28.623 1.00 92.38 92 LEU A C 1
ATOM 763 O O . LEU A 1 92 ? 10.705 4.510 -27.906 1.00 92.38 92 LEU A O 1
ATOM 767 N N . LYS A 1 93 ? 12.106 2.789 -28.260 1.00 89.19 93 LYS A N 1
ATOM 768 C CA . LYS A 1 93 ? 11.859 2.134 -26.966 1.00 89.19 93 LYS A CA 1
ATOM 769 C C . LYS A 1 93 ? 12.364 2.955 -25.782 1.00 89.19 93 LYS A C 1
ATOM 771 O O . LYS A 1 93 ? 11.762 2.901 -24.717 1.00 89.19 93 LYS A O 1
ATOM 776 N N . GLU A 1 94 ? 13.477 3.665 -25.934 1.00 88.69 94 GLU A N 1
ATOM 777 C CA . GLU A 1 94 ? 14.001 4.569 -24.903 1.00 88.69 94 GLU A CA 1
ATOM 778 C C . GLU A 1 94 ? 13.039 5.731 -24.654 1.00 88.69 94 GLU A C 1
ATOM 780 O O . GLU A 1 94 ? 12.654 5.950 -23.509 1.00 88.69 94 GLU A O 1
ATOM 785 N N . ALA A 1 95 ? 12.567 6.383 -25.719 1.00 90.44 95 ALA A N 1
ATOM 786 C CA . ALA A 1 95 ? 11.568 7.444 -25.616 1.00 90.44 95 ALA A CA 1
ATOM 787 C C . ALA A 1 95 ? 10.243 6.938 -25.016 1.00 90.44 95 ALA A C 1
ATOM 789 O O . ALA A 1 95 ? 9.658 7.592 -24.160 1.00 90.44 95 ALA A O 1
ATOM 790 N N . GLU A 1 96 ? 9.780 5.748 -25.414 1.00 89.25 96 GLU A N 1
ATOM 791 C CA . GLU A 1 96 ? 8.576 5.133 -24.842 1.00 89.25 96 GLU A CA 1
ATOM 792 C C . GLU A 1 96 ? 8.731 4.865 -23.338 1.00 89.25 96 GLU A C 1
ATOM 794 O O . GLU A 1 96 ? 7.836 5.176 -22.556 1.00 89.25 96 GLU A O 1
ATOM 799 N N . ARG A 1 97 ? 9.886 4.341 -22.911 1.00 89.44 97 ARG A N 1
ATOM 800 C CA . ARG A 1 97 ? 10.186 4.110 -21.490 1.00 89.44 97 ARG A CA 1
ATOM 801 C C . ARG A 1 97 ? 10.236 5.400 -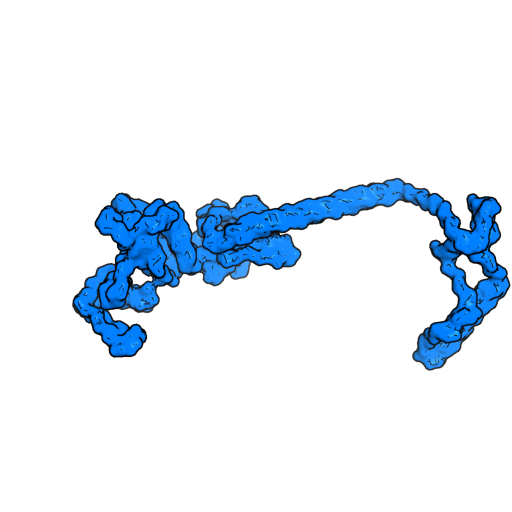20.687 1.00 89.44 97 ARG A C 1
ATOM 803 O O . ARG A 1 97 ? 9.777 5.401 -19.551 1.00 89.44 97 ARG A O 1
ATOM 810 N N . GLU A 1 98 ? 10.809 6.460 -21.246 1.00 90.19 98 GLU A N 1
ATOM 811 C CA . GLU A 1 98 ? 10.884 7.760 -20.582 1.00 90.19 98 GLU A CA 1
ATOM 812 C C . GLU A 1 98 ? 9.490 8.366 -20.395 1.00 90.19 98 GLU A C 1
ATOM 814 O O . GLU A 1 98 ? 9.136 8.715 -19.272 1.00 90.19 98 GLU A O 1
ATOM 819 N N . ASN A 1 99 ? 8.652 8.330 -21.434 1.00 91.81 99 ASN A N 1
ATOM 820 C CA . ASN A 1 99 ? 7.259 8.776 -21.345 1.00 91.81 99 ASN A CA 1
ATOM 821 C C . ASN A 1 99 ? 6.464 8.000 -20.280 1.00 91.81 99 ASN A C 1
ATOM 823 O O . ASN A 1 99 ? 5.716 8.588 -19.505 1.00 91.81 99 ASN A O 1
ATOM 827 N N . VAL A 1 100 ? 6.625 6.671 -20.225 1.00 91.88 100 VAL A N 1
ATOM 828 C CA . VAL A 1 100 ? 5.955 5.838 -19.212 1.00 91.88 100 VAL A CA 1
ATOM 829 C C . VAL A 1 100 ? 6.473 6.160 -17.808 1.00 91.88 100 VAL A C 1
ATOM 831 O O . VAL A 1 100 ? 5.682 6.213 -16.872 1.00 91.88 100 VAL A O 1
ATOM 834 N N . PHE A 1 101 ? 7.779 6.385 -17.639 1.00 93.00 101 PHE A N 1
ATOM 835 C CA . PHE A 1 101 ? 8.332 6.784 -16.345 1.00 93.00 101 PHE A CA 1
ATOM 836 C C . PHE A 1 101 ? 7.704 8.088 -15.850 1.00 93.00 101 PHE A C 1
ATOM 838 O O . PHE A 1 101 ? 7.267 8.132 -14.707 1.00 93.00 101 PHE A O 1
ATOM 845 N N . GLU A 1 102 ? 7.642 9.119 -16.694 1.00 92.81 102 GLU A N 1
ATOM 846 C CA . GLU A 1 102 ? 7.068 10.418 -16.325 1.00 92.81 102 GLU A CA 1
ATOM 847 C C . GLU A 1 102 ? 5.592 10.285 -15.929 1.00 92.81 102 GLU A C 1
ATOM 849 O O . GLU A 1 102 ? 5.209 10.728 -14.849 1.00 92.81 102 GLU A O 1
ATOM 854 N N . GLU A 1 103 ? 4.796 9.559 -16.721 1.00 92.69 103 GLU A N 1
ATOM 855 C CA . GLU A 1 103 ? 3.374 9.325 -16.434 1.00 92.69 103 GLU A CA 1
ATOM 856 C C . GLU A 1 103 ? 3.142 8.628 -15.084 1.00 92.69 103 GLU A C 1
ATOM 858 O O . GLU A 1 103 ? 2.222 8.981 -14.348 1.00 92.69 103 GLU A O 1
ATOM 863 N N . TYR A 1 104 ? 3.941 7.609 -14.755 1.00 93.38 104 TYR A N 1
ATOM 864 C CA . TYR A 1 104 ? 3.791 6.899 -13.483 1.00 93.38 104 TYR A CA 1
ATOM 865 C C . TYR A 1 104 ? 4.444 7.632 -12.317 1.00 93.38 104 TYR A C 1
ATOM 867 O O . TYR A 1 104 ? 4.006 7.449 -11.185 1.00 93.38 104 TYR A O 1
ATOM 875 N N . LYS A 1 105 ? 5.446 8.480 -12.570 1.00 94.56 105 LYS A N 1
ATOM 876 C CA . LYS A 1 105 ? 6.057 9.308 -11.530 1.00 94.56 105 LYS A CA 1
ATOM 877 C C . LYS A 1 105 ? 5.071 10.341 -10.991 1.00 94.56 105 LYS A C 1
ATOM 879 O O . LYS A 1 105 ? 5.051 10.571 -9.791 1.00 94.56 105 LYS A O 1
ATOM 884 N N . GLU A 1 106 ? 4.214 10.895 -11.847 1.00 94.00 106 GLU A N 1
ATOM 885 C CA . GLU A 1 106 ? 3.105 11.766 -11.426 1.00 94.00 106 GLU A CA 1
ATOM 886 C C . GLU A 1 106 ? 2.036 11.024 -10.609 1.00 94.00 106 GLU A C 1
ATOM 888 O O . GLU A 1 106 ? 1.350 11.630 -9.793 1.00 94.00 106 GLU A O 1
ATOM 893 N N . LYS A 1 107 ? 1.905 9.708 -10.811 1.00 92.81 107 LYS A N 1
ATOM 894 C CA . LYS A 1 107 ? 0.955 8.830 -10.107 1.00 92.81 107 LYS A CA 1
ATOM 895 C C . LYS A 1 107 ? 1.562 8.143 -8.879 1.00 92.81 107 LYS A C 1
ATOM 897 O O . LYS A 1 107 ? 0.926 7.268 -8.290 1.00 92.81 107 LYS A O 1
ATOM 902 N N . GLU A 1 108 ? 2.791 8.478 -8.501 1.00 94.75 108 GLU A N 1
ATOM 903 C CA . GLU A 1 108 ? 3.416 7.946 -7.291 1.00 94.75 108 GLU A CA 1
ATOM 904 C C . GLU A 1 108 ? 2.586 8.334 -6.059 1.00 94.75 108 GLU A C 1
ATOM 906 O O . GLU A 1 108 ? 2.143 9.473 -5.940 1.00 94.75 108 GLU A O 1
ATOM 911 N N . GLY A 1 109 ? 2.329 7.377 -5.165 1.00 94.69 109 GLY A N 1
ATOM 912 C CA . GLY A 1 109 ? 1.442 7.573 -4.015 1.00 94.69 109 GLY A CA 1
ATOM 913 C C . GLY A 1 109 ? -0.051 7.393 -4.310 1.00 94.69 109 GLY A C 1
ATOM 914 O O . GLY A 1 109 ? -0.861 7.566 -3.412 1.00 94.69 109 GLY A O 1
ATOM 915 N N . THR A 1 110 ? -0.440 7.026 -5.535 1.00 95.25 110 THR A N 1
ATOM 916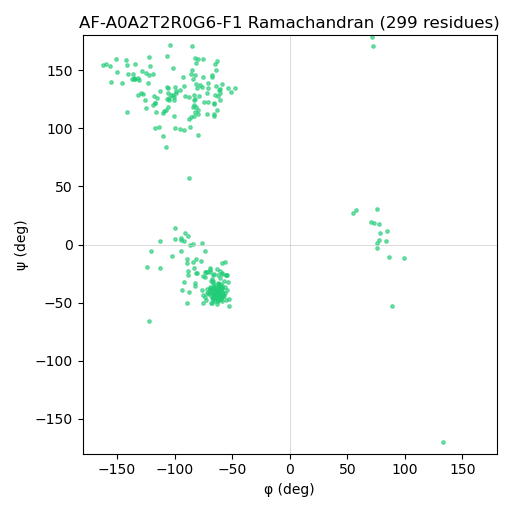 C CA . THR A 1 110 ? -1.848 6.753 -5.885 1.00 95.25 110 THR A CA 1
ATOM 917 C C . THR A 1 110 ? -2.133 5.254 -6.009 1.00 95.25 110 THR A C 1
ATOM 919 O O . THR A 1 110 ? -1.223 4.415 -5.979 1.00 95.25 110 THR A O 1
ATOM 922 N N . ILE A 1 111 ? -3.412 4.896 -6.151 1.00 95.19 111 ILE A N 1
ATOM 923 C CA . ILE A 1 111 ? -3.839 3.529 -6.468 1.00 95.19 111 ILE A CA 1
ATOM 924 C C . ILE A 1 111 ? -3.990 3.315 -7.972 1.00 95.19 111 ILE A C 1
ATOM 926 O O . ILE A 1 111 ? -4.451 4.179 -8.715 1.00 95.19 111 ILE A O 1
ATOM 930 N N . VAL A 1 112 ? -3.642 2.113 -8.419 1.00 95.25 112 VAL A N 1
ATOM 931 C CA . VAL A 1 112 ? -3.777 1.675 -9.806 1.00 95.25 112 VAL A CA 1
ATOM 932 C C . VAL A 1 112 ? -4.379 0.279 -9.863 1.00 95.25 112 VAL A C 1
ATOM 934 O O . VAL A 1 112 ? -4.075 -0.588 -9.045 1.00 95.25 112 VAL A O 1
ATOM 937 N N . GLU A 1 113 ? -5.236 0.045 -10.848 1.00 95.25 113 GLU A N 1
ATOM 938 C CA . GLU A 1 113 ? -5.727 -1.293 -11.161 1.00 95.25 113 GLU A CA 1
ATOM 939 C C . GLU A 1 113 ? -4.700 -2.058 -11.995 1.00 95.25 113 GLU A C 1
ATOM 941 O O . GLU A 1 113 ? -4.155 -1.541 -12.971 1.00 95.25 113 GLU A O 1
ATOM 946 N N . GLY A 1 114 ? -4.457 -3.314 -11.629 1.00 95.56 114 GLY A N 1
ATOM 947 C CA . GLY A 1 114 ? -3.520 -4.177 -12.333 1.00 95.56 114 GLY A CA 1
ATOM 948 C C . GLY A 1 114 ? -4.011 -5.613 -12.444 1.00 95.56 114 GLY A C 1
ATOM 949 O O . GLY A 1 114 ? -4.802 -6.096 -11.630 1.00 95.56 114 GLY A O 1
ATOM 950 N N . VAL A 1 115 ? -3.524 -6.315 -13.466 1.00 96.81 115 VAL A N 1
ATOM 951 C CA . VAL A 1 115 ? -3.781 -7.745 -13.667 1.00 96.81 115 VAL A CA 1
ATOM 952 C C . VAL A 1 115 ? -2.549 -8.527 -13.246 1.00 96.81 115 VAL A C 1
ATOM 954 O O . VAL A 1 115 ? -1.446 -8.265 -13.710 1.00 96.81 115 VAL A O 1
ATOM 957 N N . ILE A 1 116 ? -2.710 -9.535 -12.403 1.00 96.75 116 ILE A N 1
ATOM 958 C CA . ILE A 1 116 ? -1.590 -10.393 -12.020 1.00 96.75 116 ILE A CA 1
ATOM 959 C C . ILE A 1 116 ? -1.115 -11.173 -13.244 1.00 96.75 116 ILE A C 1
ATOM 961 O O . ILE A 1 116 ? -1.871 -11.945 -13.834 1.00 96.75 116 ILE A O 1
ATOM 965 N N . GLN A 1 117 ? 0.148 -10.998 -13.620 1.00 95.00 117 GLN A N 1
ATOM 966 C CA . GLN A 1 117 ? 0.733 -11.681 -14.768 1.00 95.00 117 GLN A CA 1
ATOM 967 C C . GLN A 1 117 ? 1.331 -13.028 -14.358 1.00 95.00 117 GLN A C 1
ATOM 969 O O . GLN A 1 117 ? 1.079 -14.051 -14.991 1.00 95.00 117 GLN A O 1
ATOM 974 N N . SER A 1 118 ? 2.153 -13.030 -13.307 1.00 93.69 118 SER A N 1
ATOM 975 C CA . SER A 1 118 ? 2.830 -14.237 -12.828 1.00 93.69 118 SER A CA 1
ATOM 976 C C . SER A 1 118 ? 3.348 -14.066 -11.404 1.00 93.69 118 SER A C 1
ATOM 978 O O . SER A 1 118 ? 3.679 -12.955 -10.985 1.00 93.69 118 SER A O 1
ATOM 980 N N . VAL A 1 119 ? 3.483 -15.185 -10.697 1.00 93.12 119 VAL A N 1
ATOM 981 C CA . VAL A 1 119 ? 4.185 -15.274 -9.414 1.00 93.12 119 VAL A CA 1
ATOM 982 C C . VAL A 1 119 ? 5.513 -15.982 -9.663 1.00 93.12 119 VAL A C 1
ATOM 984 O O . VAL A 1 119 ? 5.539 -17.059 -10.255 1.00 93.12 119 VAL A O 1
ATOM 987 N N . LYS A 1 120 ? 6.625 -15.359 -9.270 1.00 91.31 120 LYS A N 1
ATOM 988 C CA . LYS A 1 120 ? 7.968 -15.941 -9.403 1.00 91.31 120 LYS A CA 1
ATOM 989 C C . LYS A 1 120 ? 8.233 -16.941 -8.278 1.00 91.31 120 LYS A C 1
ATOM 991 O O . LYS A 1 120 ? 7.677 -16.803 -7.194 1.00 91.31 120 LYS A O 1
ATOM 996 N N . ASP A 1 121 ? 9.193 -17.844 -8.483 1.00 87.06 121 ASP A N 1
ATOM 997 C CA . ASP A 1 121 ? 9.637 -18.814 -7.462 1.00 87.06 121 ASP A CA 1
ATOM 998 C C . ASP A 1 121 ? 10.085 -18.152 -6.148 1.00 87.06 121 ASP A C 1
ATOM 1000 O O . ASP A 1 121 ? 9.994 -18.738 -5.075 1.00 87.06 121 ASP A O 1
ATOM 1004 N N . SER A 1 122 ? 10.546 -16.899 -6.219 1.00 85.69 122 SER A N 1
ATOM 1005 C CA . SER A 1 122 ? 10.935 -16.094 -5.059 1.00 85.69 122 SER A CA 1
ATOM 1006 C C . SER A 1 122 ? 9.752 -15.534 -4.253 1.00 85.69 122 SER A C 1
ATOM 1008 O O . SER A 1 122 ? 9.976 -14.749 -3.337 1.00 85.69 122 SER A O 1
ATOM 1010 N N . GLY A 1 123 ? 8.507 -15.829 -4.641 1.00 88.75 123 GLY A N 1
ATOM 1011 C CA . GLY A 1 123 ? 7.287 -15.278 -4.042 1.00 88.75 123 GLY A CA 1
ATOM 1012 C C . GLY A 1 123 ? 6.949 -13.849 -4.477 1.00 88.75 123 GLY A C 1
ATOM 1013 O O . GLY A 1 123 ? 5.9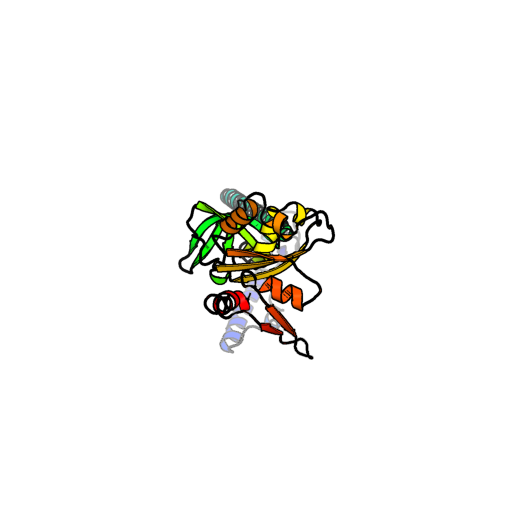89 -13.269 -3.984 1.00 88.75 123 GLY A O 1
ATOM 1014 N N . ASN A 1 124 ? 7.714 -13.255 -5.398 1.00 94.44 124 ASN A N 1
ATOM 1015 C CA . ASN A 1 124 ? 7.416 -11.917 -5.913 1.00 94.44 124 ASN A CA 1
ATOM 1016 C C . ASN A 1 124 ? 6.391 -11.993 -7.042 1.00 94.44 124 ASN A C 1
ATOM 1018 O O . ASN A 1 124 ? 6.470 -12.882 -7.893 1.00 94.44 124 ASN A O 1
ATOM 1022 N N . VAL A 1 125 ? 5.489 -11.020 -7.095 1.00 95.94 125 VAL A N 1
ATOM 1023 C CA . VAL A 1 125 ? 4.412 -10.972 -8.084 1.00 95.94 125 VAL A CA 1
ATOM 1024 C C . VAL A 1 125 ? 4.724 -9.905 -9.130 1.00 95.94 125 VAL A C 1
ATOM 1026 O O . VAL A 1 125 ? 5.159 -8.799 -8.806 1.00 95.94 125 VAL A O 1
ATOM 1029 N N . LEU A 1 126 ? 4.532 -10.255 -10.400 1.00 95.50 126 LEU A N 1
ATOM 1030 C CA . LEU A 1 126 ? 4.517 -9.302 -11.506 1.00 95.50 126 LEU A CA 1
ATOM 1031 C C . LEU A 1 126 ? 3.073 -8.972 -11.857 1.00 95.50 126 LEU A C 1
ATOM 1033 O O . LEU A 1 126 ? 2.257 -9.875 -12.062 1.00 95.50 126 LEU A O 1
ATOM 1037 N N . VAL A 1 127 ? 2.792 -7.680 -11.948 1.00 96.88 127 VAL A N 1
ATOM 1038 C CA . VAL A 1 127 ? 1.465 -7.140 -12.229 1.00 96.88 127 VAL A CA 1
ATOM 1039 C C . VAL A 1 127 ? 1.534 -6.374 -13.539 1.00 96.88 127 VAL A C 1
ATOM 1041 O O . VAL A 1 127 ? 2.385 -5.513 -13.703 1.00 96.88 127 VAL A O 1
ATOM 1044 N N . ASP A 1 128 ? 0.651 -6.683 -14.471 1.00 96.00 128 ASP A N 1
ATOM 1045 C CA . ASP A 1 128 ? 0.472 -5.940 -15.708 1.00 96.00 128 ASP A CA 1
ATOM 1046 C C . ASP A 1 128 ? -0.414 -4.709 -15.452 1.00 96.00 128 ASP A C 1
ATOM 1048 O O . ASP A 1 128 ? -1.572 -4.843 -15.045 1.00 96.00 128 ASP A O 1
ATOM 1052 N N . LEU A 1 129 ? 0.143 -3.517 -15.681 1.00 94.31 129 LEU A N 1
ATOM 1053 C CA . LEU A 1 129 ? -0.552 -2.223 -15.605 1.00 94.31 129 LEU A CA 1
ATOM 1054 C C . LEU A 1 129 ? -0.952 -1.714 -17.009 1.00 94.31 129 LEU A C 1
ATOM 1056 O O . LEU A 1 129 ? -1.234 -0.534 -17.216 1.00 94.31 129 LEU A 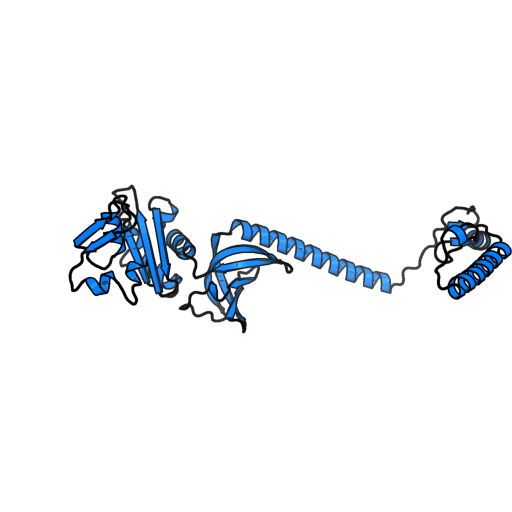O 1
ATOM 1060 N N . GLY A 1 130 ? -0.907 -2.583 -18.022 1.00 89.88 130 GLY A N 1
ATOM 1061 C CA . GLY A 1 130 ? -1.257 -2.318 -19.416 1.00 89.88 130 GLY A CA 1
ATOM 1062 C C . GLY A 1 130 ? -0.087 -1.811 -20.261 1.00 89.88 130 GLY A C 1
ATOM 1063 O O . GLY A 1 130 ? 0.190 -2.365 -21.323 1.00 89.88 130 GLY A O 1
ATOM 1064 N N . LYS A 1 131 ? 0.607 -0.755 -19.813 1.00 86.75 131 LYS A N 1
ATOM 1065 C CA . LYS A 1 131 ? 1.777 -0.191 -20.529 1.00 86.75 131 LYS A CA 1
ATOM 1066 C C . LYS A 1 131 ? 3.105 -0.793 -20.071 1.00 86.75 131 LYS A C 1
ATOM 1068 O O . LYS A 1 131 ? 4.056 -0.880 -20.844 1.00 86.75 131 LYS A O 1
ATOM 1073 N N . ILE A 1 132 ? 3.183 -1.165 -18.799 1.00 91.44 132 ILE A N 1
ATOM 1074 C CA . ILE A 1 132 ? 4.389 -1.673 -18.152 1.00 91.44 132 ILE A CA 1
ATOM 1075 C C . ILE A 1 132 ? 4.006 -2.627 -17.024 1.00 91.44 132 ILE A C 1
ATOM 1077 O O . ILE A 1 132 ? 2.893 -2.579 -16.503 1.00 91.44 132 ILE A O 1
ATOM 1081 N N . ASN A 1 133 ? 4.950 -3.478 -16.636 1.00 92.44 133 ASN A N 1
ATOM 1082 C CA . ASN A 1 133 ? 4.778 -4.364 -15.500 1.00 92.44 133 ASN A CA 1
ATOM 1083 C C . ASN A 1 133 ? 5.212 -3.669 -14.205 1.00 92.44 133 ASN A C 1
ATOM 1085 O O . ASN A 1 133 ? 6.347 -3.204 -14.099 1.00 92.44 133 ASN A O 1
ATOM 1089 N N . GLY A 1 134 ? 4.331 -3.666 -13.213 1.00 95.00 134 GLY A N 1
ATOM 1090 C CA . GLY A 1 134 ? 4.655 -3.377 -11.827 1.00 95.00 134 GLY A CA 1
ATOM 1091 C C . GLY A 1 134 ? 5.236 -4.593 -11.107 1.00 95.00 134 GLY A C 1
ATOM 1092 O O . GLY A 1 134 ? 5.025 -5.754 -11.482 1.00 95.00 134 GLY A O 1
ATOM 1093 N N . PHE A 1 135 ? 5.984 -4.312 -10.050 1.00 95.50 135 PHE A N 1
ATOM 1094 C CA . PHE A 1 135 ? 6.639 -5.299 -9.212 1.00 95.50 135 PHE A CA 1
ATOM 1095 C C . PHE A 1 135 ? 6.080 -5.228 -7.794 1.00 95.50 135 PHE A C 1
ATOM 1097 O O . PHE A 1 135 ? 6.161 -4.189 -7.146 1.00 95.50 135 PHE A O 1
ATOM 1104 N N . LEU A 1 136 ? 5.542 -6.346 -7.305 1.00 96.81 136 LEU A N 1
ATOM 1105 C CA . LEU A 1 136 ? 5.004 -6.479 -5.955 1.00 96.81 136 LEU A CA 1
ATOM 1106 C C . LEU A 1 136 ? 5.871 -7.462 -5.143 1.00 96.81 136 LEU A C 1
ATOM 1108 O O . LEU A 1 136 ? 5.755 -8.688 -5.309 1.00 96.81 136 LEU A O 1
ATOM 1112 N N . PRO A 1 137 ? 6.762 -6.955 -4.273 1.00 95.69 137 PRO A N 1
ATOM 1113 C CA . PRO A 1 137 ? 7.595 -7.788 -3.416 1.00 95.69 137 PRO A CA 1
ATOM 1114 C C . PRO A 1 137 ? 6.763 -8.587 -2.416 1.00 95.69 137 PRO A C 1
ATOM 1116 O O . PRO A 1 137 ? 5.763 -8.090 -1.912 1.00 95.69 137 PRO A O 1
ATOM 1119 N N . HIS A 1 138 ? 7.244 -9.765 -2.016 1.00 93.81 138 HIS A N 1
ATOM 1120 C CA . HIS A 1 138 ? 6.582 -10.590 -0.991 1.00 93.81 138 HIS A CA 1
ATOM 1121 C C . HIS A 1 138 ? 6.311 -9.848 0.332 1.00 93.81 138 HIS A C 1
ATOM 1123 O O . HIS A 1 138 ? 5.333 -10.123 1.014 1.00 93.81 138 HIS A O 1
ATOM 1129 N N . LYS A 1 139 ? 7.169 -8.895 0.716 1.00 93.81 139 LYS A N 1
ATOM 1130 C CA . LYS A 1 139 ? 6.988 -8.103 1.947 1.00 93.81 139 LYS A CA 1
ATOM 1131 C C . LYS A 1 139 ? 5.854 -7.081 1.863 1.00 93.81 139 LYS A C 1
ATOM 1133 O O . LYS A 1 139 ? 5.364 -6.662 2.899 1.00 93.81 139 LYS A O 1
ATOM 1138 N N . GLU A 1 140 ? 5.494 -6.669 0.653 1.00 95.56 140 GLU A N 1
ATOM 1139 C CA . GLU A 1 140 ? 4.457 -5.666 0.398 1.00 95.56 140 GLU A CA 1
ATOM 1140 C C . GLU A 1 140 ? 3.121 -6.318 -0.001 1.00 95.56 140 GLU A C 1
ATOM 1142 O O . GLU A 1 140 ? 2.173 -5.633 -0.381 1.00 95.56 140 GLU A O 1
ATOM 1147 N N . GLN A 1 141 ? 3.050 -7.651 0.032 1.00 94.94 141 GLN A N 1
ATOM 1148 C CA . GLN A 1 141 ? 1.843 -8.417 -0.252 1.00 94.94 141 GLN A CA 1
ATOM 1149 C C . GLN A 1 141 ? 0.950 -8.485 0.983 1.00 94.94 141 GLN A C 1
ATOM 1151 O O . GLN A 1 141 ? 1.424 -8.576 2.116 1.00 94.94 141 GLN A O 1
ATOM 1156 N N . ASN A 1 142 ? -0.357 -8.493 0.753 1.00 94.50 142 ASN A N 1
ATOM 1157 C CA . ASN A 1 142 ? -1.329 -8.833 1.776 1.00 94.50 142 ASN A CA 1
ATOM 1158 C C . ASN A 1 142 ? -1.432 -10.371 1.865 1.00 94.50 142 ASN A C 1
ATOM 1160 O O . ASN A 1 142 ? -1.715 -11.015 0.852 1.00 94.50 142 ASN A O 1
ATOM 1164 N N . PRO A 1 143 ? -1.235 -10.977 3.051 1.00 91.62 143 PRO A N 1
ATOM 1165 C CA . PRO A 1 143 ? -1.275 -12.430 3.218 1.00 91.62 143 PRO A CA 1
ATOM 1166 C C . PRO A 1 143 ? -2.605 -13.108 2.854 1.00 91.62 143 PRO A C 1
ATOM 1168 O O . PRO A 1 143 ? -2.604 -14.313 2.612 1.00 91.62 143 PRO A O 1
ATOM 1171 N N . GLN A 1 144 ? -3.728 -12.382 2.865 1.00 91.44 144 GLN A N 1
ATOM 1172 C CA . GLN A 1 144 ? -5.051 -12.941 2.542 1.00 91.44 144 GLN A CA 1
ATOM 1173 C C . GLN A 1 144 ? -5.393 -12.873 1.053 1.00 91.44 144 GLN A C 1
ATOM 1175 O O . GLN A 1 144 ? -6.307 -13.563 0.596 1.00 91.44 144 GLN A O 1
ATOM 1180 N N . ASP A 1 145 ? -4.675 -12.060 0.279 1.00 92.12 145 ASP A N 1
ATOM 1181 C CA . ASP A 1 145 ? -4.935 -11.960 -1.147 1.00 92.12 145 ASP A CA 1
ATOM 1182 C C . ASP A 1 145 ? -4.487 -13.232 -1.867 1.00 92.12 145 ASP A C 1
ATOM 1184 O O . ASP A 1 145 ? -3.366 -13.722 -1.729 1.00 92.12 145 ASP A O 1
ATOM 1188 N N . GLU A 1 146 ? -5.348 -13.724 -2.747 1.00 90.88 146 GLU A N 1
ATOM 1189 C CA . GLU A 1 146 ? -4.957 -14.757 -3.696 1.00 90.88 146 GLU A CA 1
ATOM 1190 C C . GLU A 1 146 ? -4.337 -14.115 -4.941 1.00 90.88 146 GLU A C 1
ATOM 1192 O O . GLU A 1 146 ? -5.049 -13.518 -5.754 1.00 90.88 146 GLU A O 1
ATOM 1197 N N . TYR A 1 147 ? -3.022 -14.274 -5.112 1.00 93.31 147 TYR A N 1
ATOM 1198 C CA . TYR A 1 147 ? -2.277 -13.732 -6.250 1.00 93.31 147 TYR A CA 1
ATOM 1199 C C . TYR A 1 147 ? -2.262 -14.668 -7.475 1.00 93.31 147 TYR A C 1
ATOM 1201 O O . TYR A 1 147 ? -1.205 -15.070 -7.963 1.00 93.31 147 TYR A O 1
ATOM 1209 N N . ALA A 1 148 ? -3.438 -15.042 -7.982 1.00 92.31 148 ALA A N 1
ATOM 1210 C CA . ALA A 1 148 ? -3.559 -15.920 -9.148 1.00 92.31 148 ALA A CA 1
ATOM 1211 C C . ALA A 1 148 ? -3.387 -15.158 -10.484 1.00 92.31 148 ALA A C 1
ATOM 1213 O O . ALA A 1 148 ? -3.962 -14.077 -10.640 1.00 92.31 148 ALA A O 1
ATOM 1214 N N . PRO A 1 149 ? -2.663 -15.710 -11.483 1.00 94.94 149 PRO A N 1
ATOM 1215 C CA . PRO A 1 149 ? -2.568 -15.109 -12.813 1.00 94.94 149 PRO A CA 1
ATOM 1216 C C . PRO A 1 149 ? -3.941 -14.824 -13.437 1.00 94.94 149 PRO A C 1
ATOM 1218 O O . PRO A 1 149 ? -4.837 -15.665 -13.406 1.00 94.94 149 PRO A O 1
ATOM 1221 N N . GLY A 1 150 ? -4.102 -13.637 -14.020 1.00 94.12 150 GLY A N 1
ATOM 1222 C CA . GLY A 1 150 ? -5.353 -13.156 -14.612 1.00 94.12 150 GLY A CA 1
ATOM 1223 C C . GLY A 1 150 ? -6.306 -12.470 -13.629 1.00 94.12 150 GLY A C 1
ATOM 1224 O O . GLY A 1 150 ? -7.257 -11.822 -14.072 1.00 94.12 150 GLY A O 1
ATOM 1225 N N . LYS A 1 151 ? -6.058 -12.551 -12.316 1.00 94.81 151 LYS A N 1
ATOM 1226 C CA . LYS A 1 151 ? -6.856 -11.832 -11.319 1.00 94.81 151 LYS A CA 1
ATOM 1227 C C . LYS A 1 151 ? -6.569 -10.333 -11.382 1.00 94.81 151 LYS A C 1
ATOM 1229 O O . LYS A 1 151 ? -5.419 -9.922 -11.535 1.00 94.81 151 LYS A O 1
ATOM 1234 N N . ARG A 1 152 ? -7.624 -9.528 -11.253 1.00 94.81 152 ARG A N 1
ATOM 1235 C CA . ARG A 1 152 ? -7.541 -8.070 -11.129 1.00 94.81 152 ARG A CA 1
ATOM 1236 C C . ARG A 1 152 ? -7.573 -7.681 -9.666 1.00 94.81 152 ARG A C 1
ATOM 1238 O O . ARG A 1 152 ? -8.414 -8.189 -8.932 1.00 94.81 152 ARG A O 1
ATOM 1245 N N . LEU A 1 153 ? -6.664 -6.801 -9.278 1.00 95.00 153 LEU A N 1
ATOM 1246 C CA . LEU A 1 153 ? -6.613 -6.193 -7.956 1.00 95.00 153 LEU A CA 1
ATOM 1247 C C . LEU A 1 153 ? -6.190 -4.731 -8.107 1.00 95.00 153 LEU A C 1
ATOM 1249 O O . LEU A 1 153 ? -5.567 -4.348 -9.102 1.00 95.00 153 LEU A O 1
ATOM 1253 N N . ILE A 1 154 ? -6.505 -3.933 -7.098 1.00 95.00 154 ILE A N 1
ATOM 1254 C CA . ILE A 1 154 ? -5.950 -2.591 -6.935 1.00 95.00 154 ILE A CA 1
ATOM 1255 C C . ILE A 1 154 ? -4.615 -2.657 -6.190 1.00 95.00 154 ILE A C 1
ATOM 1257 O O . ILE A 1 154 ? -4.421 -3.506 -5.319 1.00 95.00 154 ILE A O 1
ATOM 1261 N N . PHE A 1 155 ? -3.693 -1.762 -6.511 1.00 96.19 155 PHE A N 1
ATOM 1262 C CA . PHE A 1 155 ? -2.367 -1.696 -5.906 1.00 96.19 155 PHE A CA 1
ATOM 1263 C C . PHE A 1 155 ? -2.012 -0.246 -5.602 1.00 96.19 155 PHE A C 1
ATOM 1265 O O . PHE A 1 155 ? -2.302 0.632 -6.408 1.00 96.19 155 PHE A O 1
ATOM 1272 N N . HIS A 1 156 ? -1.345 -0.000 -4.480 1.00 96.88 156 HIS A N 1
ATOM 1273 C CA . HIS A 1 156 ? -0.749 1.298 -4.184 1.00 96.88 156 HIS A CA 1
ATOM 1274 C C . HIS A 1 156 ? 0.630 1.398 -4.856 1.00 96.88 156 HIS A C 1
ATOM 1276 O O . HIS A 1 156 ? 1.462 0.497 -4.707 1.00 96.88 156 HIS A O 1
ATOM 1282 N N . ILE A 1 157 ? 0.875 2.477 -5.603 1.00 96.81 157 ILE A N 1
ATOM 1283 C CA . ILE A 1 157 ? 2.179 2.776 -6.206 1.00 96.81 157 ILE A CA 1
ATOM 1284 C C . ILE A 1 157 ? 3.078 3.382 -5.129 1.00 96.81 157 ILE A C 1
ATOM 1286 O O . ILE A 1 157 ? 3.070 4.587 -4.898 1.00 96.81 157 ILE A O 1
ATOM 1290 N N . LYS A 1 158 ? 3.880 2.533 -4.486 1.00 95.44 158 LYS A N 1
ATOM 1291 C CA . LYS A 1 158 ? 4.756 2.931 -3.382 1.00 95.44 158 LYS A CA 1
ATOM 1292 C C . LYS A 1 158 ? 5.940 3.772 -3.847 1.00 95.44 158 LYS A C 1
ATOM 1294 O O . LYS A 1 158 ? 6.314 4.721 -3.167 1.00 95.44 158 LYS A O 1
ATOM 1299 N N . SER A 1 159 ? 6.558 3.394 -4.963 1.00 95.06 159 SER A N 1
ATOM 1300 C CA . SER A 1 159 ? 7.612 4.199 -5.574 1.00 95.06 159 SER A CA 1
A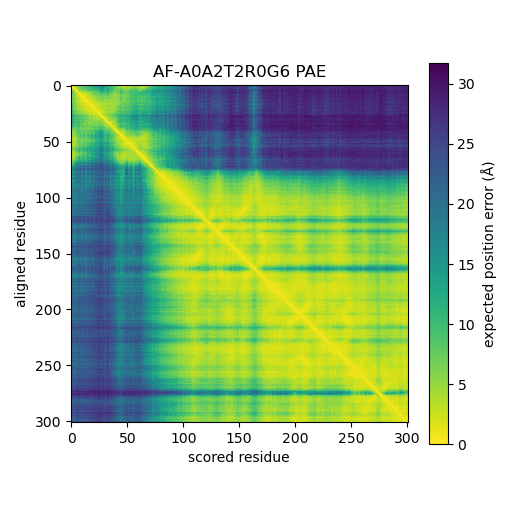TOM 1301 C C . SER A 1 159 ? 7.771 3.915 -7.061 1.00 95.06 159 SER A C 1
ATOM 1303 O O . SER A 1 159 ? 7.461 2.823 -7.547 1.00 95.06 159 SER A O 1
ATOM 1305 N N . VAL A 1 160 ? 8.277 4.911 -7.788 1.00 95.06 160 VAL A N 1
ATOM 1306 C CA . VAL A 1 160 ? 8.642 4.776 -9.205 1.00 95.06 160 VAL A CA 1
ATOM 1307 C C . VAL A 1 160 ? 10.093 5.193 -9.403 1.00 95.06 160 VAL A C 1
ATOM 1309 O O . VAL A 1 160 ? 10.464 6.353 -9.189 1.00 95.06 160 VAL A O 1
ATOM 1312 N N . GLU A 1 161 ? 10.915 4.236 -9.836 1.00 92.31 161 GLU A N 1
ATOM 1313 C CA . GLU A 1 161 ? 12.363 4.388 -9.990 1.00 92.31 161 GLU A CA 1
ATOM 1314 C C . GLU A 1 161 ? 12.820 4.122 -11.432 1.00 92.31 161 GLU A C 1
ATOM 1316 O O . GLU A 1 161 ? 12.189 3.386 -12.193 1.00 92.31 161 GLU A O 1
ATOM 1321 N N . LYS A 1 162 ? 13.948 4.725 -11.832 1.00 89.44 162 LYS A N 1
ATOM 1322 C CA . LYS A 1 162 ? 14.597 4.430 -13.120 1.00 89.44 162 LYS A CA 1
ATOM 1323 C C . LYS A 1 162 ? 15.542 3.239 -12.941 1.00 89.44 162 LYS A C 1
ATOM 1325 O O . LYS A 1 162 ? 16.655 3.395 -12.446 1.00 89.44 162 LYS A O 1
ATOM 1330 N N . GLY A 1 163 ? 15.105 2.055 -13.358 1.00 85.88 163 GLY A N 1
ATOM 1331 C CA . GLY A 1 163 ? 15.912 0.840 -13.346 1.00 85.88 163 GLY A CA 1
ATOM 1332 C C . GLY A 1 163 ? 16.791 0.679 -14.590 1.00 85.88 163 GLY A C 1
ATOM 1333 O O . GLY A 1 163 ? 16.650 1.364 -15.605 1.00 85.88 163 GLY A O 1
ATOM 1334 N N . SER A 1 164 ? 17.684 -0.313 -14.550 1.00 80.94 164 SER A N 1
ATOM 1335 C CA . SER A 1 164 ? 18.599 -0.640 -15.663 1.00 80.94 164 SER A CA 1
ATOM 1336 C C . SER A 1 164 ? 17.889 -1.096 -16.948 1.00 80.94 164 SER A C 1
ATOM 1338 O O . SER A 1 164 ? 18.464 -1.047 -18.036 1.00 80.94 164 SER A O 1
ATOM 1340 N N . LYS A 1 165 ? 16.639 -1.564 -16.836 1.00 80.56 165 LYS A N 1
ATOM 1341 C CA . LYS A 1 165 ? 15.843 -2.108 -17.948 1.00 80.56 165 LYS A CA 1
ATOM 1342 C C . LYS A 1 165 ? 14.633 -1.246 -18.319 1.00 80.56 165 LYS A C 1
ATOM 1344 O O . LYS A 1 165 ? 13.893 -1.634 -19.225 1.00 80.56 165 LYS A O 1
ATOM 1349 N N . GLY A 1 166 ? 14.457 -0.094 -17.677 1.00 85.12 166 GLY A N 1
ATOM 1350 C CA . GLY A 1 166 ? 13.286 0.772 -17.814 1.00 85.12 166 GLY A CA 1
ATOM 1351 C C . GLY A 1 166 ? 12.750 1.226 -16.451 1.00 85.12 166 GLY A C 1
ATOM 1352 O O . GLY A 1 166 ? 13.418 1.003 -15.442 1.00 85.12 166 GLY A O 1
ATOM 1353 N N . PRO A 1 167 ? 11.564 1.856 -16.418 1.00 90.94 167 PRO A N 1
ATOM 1354 C CA . PRO A 1 167 ? 10.907 2.227 -15.170 1.00 90.94 167 PRO A CA 1
ATOM 1355 C C . PRO A 1 167 ? 10.609 0.977 -14.341 1.00 90.94 167 PRO A C 1
ATOM 1357 O O . PRO A 1 167 ? 10.085 -0.007 -14.864 1.00 90.94 167 PRO A O 1
ATOM 1360 N N . GLU A 1 168 ? 10.926 1.017 -13.055 1.00 92.69 168 GLU A N 1
ATOM 1361 C CA . GLU A 1 168 ? 10.540 -0.003 -12.087 1.00 92.69 168 GLU A CA 1
ATOM 1362 C C . GLU A 1 168 ? 9.486 0.605 -11.162 1.00 92.69 168 GLU A C 1
ATOM 1364 O O . GLU A 1 168 ? 9.748 1.572 -10.447 1.00 92.69 168 GLU A O 1
ATOM 1369 N N . ILE A 1 169 ? 8.267 0.065 -11.234 1.00 95.12 169 ILE A N 1
ATOM 1370 C CA . ILE A 1 169 ? 7.127 0.516 -10.433 1.00 95.12 169 ILE A CA 1
ATOM 1371 C C . ILE A 1 169 ? 6.975 -0.450 -9.269 1.00 95.12 169 ILE A C 1
ATOM 1373 O O . ILE A 1 169 ? 6.613 -1.615 -9.466 1.00 95.12 169 ILE A O 1
ATOM 1377 N N . LEU A 1 170 ? 7.263 0.034 -8.068 1.00 96.38 170 LEU A N 1
ATOM 1378 C CA . LEU A 1 170 ? 7.094 -0.713 -6.837 1.00 96.38 170 LEU A CA 1
ATOM 1379 C C . LEU A 1 170 ? 5.646 -0.596 -6.371 1.00 96.38 170 LEU A C 1
ATOM 1381 O O . LEU A 1 170 ? 5.157 0.490 -6.063 1.00 96.38 170 LEU A O 1
ATOM 1385 N N . LEU A 1 171 ? 4.974 -1.734 -6.298 1.00 97.06 171 LEU A N 1
ATOM 1386 C CA . LEU A 1 171 ? 3.601 -1.833 -5.833 1.00 97.06 171 LEU A CA 1
ATOM 1387 C C . LEU A 1 171 ? 3.557 -2.329 -4.389 1.00 97.06 171 LEU A C 1
ATOM 1389 O O . LEU A 1 171 ? 4.420 -3.096 -3.955 1.00 97.06 171 LEU A O 1
ATOM 1393 N N . SER A 1 172 ? 2.514 -1.928 -3.670 1.00 97.06 172 SER A N 1
ATOM 1394 C CA . SER A 1 172 ? 2.189 -2.432 -2.340 1.00 97.06 172 SER A CA 1
ATOM 1395 C C . SER A 1 172 ? 0.701 -2.714 -2.195 1.00 97.06 172 SER A C 1
ATOM 1397 O O . SER A 1 172 ? -0.144 -2.030 -2.775 1.00 97.06 172 SER A O 1
ATOM 1399 N N . ARG A 1 173 ? 0.388 -3.743 -1.406 1.00 95.50 173 ARG A N 1
ATOM 1400 C CA . ARG A 1 173 ? -0.950 -4.010 -0.872 1.00 95.50 173 ARG A CA 1
ATOM 1401 C C . ARG A 1 173 ? -1.016 -4.029 0.656 1.00 95.50 173 ARG A C 1
ATOM 1403 O O . ARG A 1 173 ? -2.107 -4.102 1.223 1.00 95.50 173 ARG A O 1
ATOM 1410 N N . SER A 1 174 ? 0.124 -3.927 1.334 1.00 95.50 174 SER A N 1
ATOM 1411 C CA . SER A 1 174 ? 0.209 -3.936 2.798 1.00 95.50 174 SER A CA 1
ATOM 1412 C C . SER A 1 174 ? 0.401 -2.552 3.427 1.00 95.50 174 SER A C 1
ATOM 1414 O O . SER A 1 174 ? 0.328 -2.440 4.645 1.00 95.50 174 SER A O 1
ATOM 1416 N N . SER A 1 175 ? 0.666 -1.503 2.642 1.00 94.25 175 SER A N 1
ATOM 1417 C CA . SER A 1 175 ? 0.884 -0.143 3.160 1.00 94.25 175 SER A CA 1
ATOM 1418 C C . SER A 1 175 ? -0.374 0.477 3.777 1.00 94.25 175 SER A C 1
ATOM 1420 O O . SER A 1 175 ? -1.461 0.315 3.227 1.00 94.25 175 SER A O 1
ATOM 1422 N N . GLU A 1 176 ? -0.228 1.260 4.845 1.00 94.00 176 GLU A N 1
ATOM 1423 C CA . GLU A 1 176 ? -1.319 2.042 5.461 1.00 94.00 176 GLU A CA 1
ATOM 1424 C C . GLU A 1 176 ? -2.002 2.984 4.461 1.00 94.00 176 GLU A C 1
ATOM 1426 O O . GLU A 1 176 ? -3.226 2.988 4.378 1.00 94.00 176 GLU A O 1
ATOM 1431 N N . GLU A 1 177 ? -1.224 3.650 3.599 1.00 94.44 177 GLU A N 1
ATOM 1432 C CA . GLU A 1 177 ? -1.735 4.548 2.546 1.00 94.44 177 GLU A CA 1
ATOM 1433 C C . GLU A 1 177 ? -2.753 3.897 1.610 1.00 94.44 177 GLU A C 1
ATOM 1435 O O . GLU A 1 177 ? -3.621 4.558 1.051 1.00 94.44 177 GLU A O 1
ATOM 1440 N N . MET A 1 178 ? -2.699 2.573 1.458 1.00 94.44 178 MET A N 1
ATOM 1441 C CA . MET A 1 178 ? -3.687 1.875 0.648 1.00 94.44 178 MET A CA 1
ATOM 1442 C C . MET A 1 178 ? -5.100 2.036 1.216 1.00 94.44 178 MET A C 1
ATOM 1444 O O . MET A 1 178 ? -6.049 2.142 0.448 1.00 94.44 178 MET A O 1
ATOM 1448 N N . VAL A 1 179 ? -5.240 2.046 2.543 1.00 95.62 179 VAL A N 1
ATOM 1449 C CA . VAL A 1 179 ? -6.534 2.237 3.202 1.00 95.62 179 VAL A CA 1
ATOM 1450 C C . VAL A 1 179 ? -7.020 3.661 2.959 1.00 95.62 179 VAL A C 1
ATOM 1452 O O . VAL A 1 179 ? -8.152 3.815 2.516 1.00 95.62 179 VAL A O 1
ATOM 1455 N N . ASN A 1 180 ? -6.158 4.671 3.129 1.00 95.00 180 ASN A N 1
ATOM 1456 C CA . ASN A 1 180 ? -6.492 6.073 2.840 1.00 95.00 180 ASN A CA 1
ATOM 1457 C C . ASN A 1 180 ? -7.046 6.240 1.420 1.00 95.00 180 ASN A C 1
ATOM 1459 O O . ASN A 1 180 ? -8.155 6.733 1.236 1.00 95.00 180 ASN A O 1
ATOM 1463 N N . LEU A 1 181 ? -6.311 5.735 0.427 1.00 95.44 181 LEU A N 1
ATOM 1464 C CA . LEU A 1 181 ? -6.657 5.876 -0.988 1.00 95.44 181 LEU A CA 1
ATOM 1465 C C . LEU A 1 181 ? -7.938 5.116 -1.367 1.00 95.44 181 LEU A C 1
ATOM 1467 O O . LEU A 1 181 ? -8.688 5.545 -2.241 1.00 95.44 181 LEU A O 1
ATOM 1471 N N . ILE A 1 182 ? -8.203 3.970 -0.732 1.00 95.56 182 ILE A N 1
ATOM 1472 C CA . ILE A 1 182 ? -9.450 3.225 -0.952 1.00 95.56 182 ILE A CA 1
ATOM 1473 C C . ILE A 1 182 ? -10.637 3.964 -0.332 1.00 95.56 182 ILE A C 1
ATOM 1475 O O . ILE A 1 182 ? -11.693 4.025 -0.960 1.00 95.56 182 ILE A O 1
ATOM 1479 N N . PHE A 1 183 ? -10.470 4.526 0.868 1.00 96.31 183 PHE A N 1
ATOM 1480 C CA . PHE A 1 183 ? -11.497 5.337 1.518 1.00 96.31 183 PHE A CA 1
ATOM 1481 C C . PHE A 1 183 ? -11.824 6.580 0.689 1.00 96.31 183 PHE A C 1
ATOM 1483 O O . PHE A 1 183 ? -12.995 6.816 0.413 1.00 96.31 183 PHE A O 1
ATOM 1490 N N . GLU A 1 184 ? -10.806 7.309 0.230 1.00 95.06 184 GLU A N 1
ATOM 1491 C CA . GLU A 1 184 ? -10.963 8.478 -0.642 1.00 95.06 184 GLU A CA 1
ATOM 1492 C C . GLU A 1 184 ? -11.703 8.121 -1.941 1.00 95.06 184 GLU A C 1
ATOM 1494 O O . GLU A 1 184 ? -12.615 8.831 -2.350 1.00 95.06 184 GLU A O 1
ATOM 1499 N N . ARG A 1 185 ? -11.392 6.967 -2.553 1.00 94.38 185 ARG A N 1
ATOM 1500 C CA . ARG A 1 185 ? -12.084 6.497 -3.765 1.00 94.38 185 ARG A CA 1
ATOM 1501 C C . ARG A 1 185 ? -13.543 6.082 -3.522 1.00 94.38 185 ARG A C 1
ATOM 1503 O O . ARG A 1 185 ? -14.370 6.240 -4.418 1.00 94.38 185 ARG A O 1
ATOM 1510 N N . GLU A 1 186 ? -13.857 5.473 -2.378 1.00 95.31 186 GLU A N 1
ATOM 1511 C CA . GLU A 1 186 ? -15.194 4.918 -2.094 1.00 95.31 186 GLU A CA 1
ATOM 1512 C C . GLU A 1 186 ? -16.156 5.945 -1.465 1.00 95.31 186 GLU A C 1
ATOM 1514 O O . GLU A 1 186 ? -17.379 5.815 -1.599 1.00 95.31 186 GLU A O 1
ATOM 1519 N N . ILE A 1 187 ? -15.631 6.955 -0.763 1.00 95.62 187 ILE A N 1
ATOM 1520 C CA . ILE A 1 187 ? -16.404 7.901 0.050 1.00 95.62 187 ILE A CA 1
ATOM 1521 C C . ILE A 1 187 ? -16.231 9.323 -0.523 1.00 95.62 187 ILE A C 1
ATOM 1523 O O . ILE A 1 187 ? -15.233 9.982 -0.233 1.00 95.62 187 ILE A O 1
ATOM 1527 N N . PRO A 1 188 ? -17.212 9.831 -1.297 1.00 92.62 188 PRO A N 1
ATOM 1528 C CA . PRO A 1 188 ? -17.157 11.165 -1.906 1.00 92.62 188 PRO A CA 1
ATOM 1529 C C . PRO A 1 188 ? -16.970 12.307 -0.904 1.00 92.62 188 PRO A C 1
ATOM 1531 O O . PRO A 1 188 ? -16.365 13.324 -1.226 1.00 92.62 188 PRO A O 1
ATOM 1534 N N . GLU A 1 189 ? -17.490 12.146 0.312 1.00 94.56 189 GLU A N 1
ATOM 1535 C CA . GLU A 1 189 ? -17.359 13.124 1.390 1.00 94.56 189 GLU A CA 1
ATOM 1536 C C . GLU A 1 189 ? -15.874 13.324 1.767 1.00 94.56 189 GLU A C 1
ATOM 1538 O O . GLU A 1 189 ? -15.455 14.451 2.022 1.00 94.56 189 GLU A O 1
ATOM 1543 N N . ILE A 1 190 ? -15.051 12.266 1.683 1.00 95.06 190 ILE A N 1
ATOM 1544 C CA . ILE A 1 190 ? -13.594 12.341 1.892 1.00 95.06 190 ILE A CA 1
ATOM 1545 C C . ILE A 1 190 ? -12.902 13.015 0.707 1.00 95.06 190 ILE A C 1
ATOM 1547 O O . ILE A 1 190 ? -12.083 13.907 0.904 1.00 95.06 190 ILE A O 1
ATOM 1551 N N . GLU A 1 191 ? -13.268 12.650 -0.524 1.00 93.38 191 GLU A N 1
ATOM 1552 C CA . GLU A 1 191 ? -12.721 13.268 -1.744 1.00 93.38 191 GLU A CA 1
ATOM 1553 C C . GLU A 1 191 ? -13.008 14.783 -1.806 1.00 93.38 191 GLU A C 1
ATOM 1555 O O . GLU A 1 191 ? -12.173 15.574 -2.244 1.00 93.38 191 GLU A O 1
ATOM 1560 N N . SER A 1 192 ? -14.189 15.206 -1.344 1.00 92.81 192 SER A N 1
ATOM 1561 C CA . SER A 1 192 ? -14.591 16.618 -1.299 1.00 92.81 192 SER A CA 1
ATOM 1562 C C . SER A 1 192 ? -13.962 17.419 -0.151 1.00 92.81 192 SER A C 1
ATOM 1564 O O . SER A 1 192 ? -13.998 18.651 -0.186 1.00 92.81 192 SER A O 1
ATOM 1566 N N . GLY A 1 193 ? -13.375 16.737 0.838 1.00 92.69 193 GLY A N 1
ATOM 1567 C CA . GLY A 1 193 ? -12.818 17.343 2.047 1.00 92.69 193 GLY A CA 1
ATOM 1568 C C . GLY A 1 193 ? -13.851 17.729 3.111 1.00 92.69 193 GLY A C 1
ATOM 1569 O O . GLY A 1 193 ? -13.490 18.410 4.062 1.00 92.69 193 GLY A O 1
ATOM 1570 N N . GLU A 1 194 ? -15.113 17.315 2.969 1.00 93.38 194 GLU A N 1
ATOM 1571 C CA . GLU A 1 194 ? -16.152 17.470 4.003 1.00 93.38 194 GLU A CA 1
ATOM 1572 C C . GLU A 1 194 ? -15.945 16.493 5.173 1.00 93.38 194 GLU A C 1
ATOM 1574 O O . GLU A 1 194 ? -16.397 16.734 6.287 1.00 93.38 194 GLU A O 1
ATOM 1579 N N . LEU A 1 195 ? -15.254 15.377 4.922 1.00 95.69 195 LEU A N 1
ATOM 1580 C CA . LEU A 1 195 ? -14.876 14.386 5.921 1.00 95.69 195 LEU A CA 1
ATOM 1581 C C . LEU A 1 195 ? -13.370 14.123 5.844 1.00 95.69 195 LEU A C 1
ATOM 1583 O O . LEU A 1 195 ? -12.838 13.811 4.785 1.00 95.69 195 LEU A O 1
ATOM 1587 N N . GLU A 1 196 ? -12.670 14.183 6.970 1.00 95.12 196 GLU A N 1
ATOM 1588 C CA . GLU A 1 196 ? -11.223 13.980 7.026 1.00 95.12 196 GLU A CA 1
ATOM 1589 C C . GLU A 1 196 ? -10.857 12.625 7.646 1.00 95.12 196 GLU A C 1
ATOM 1591 O O . GLU A 1 196 ? -11.365 12.245 8.705 1.00 95.12 196 GLU A O 1
ATOM 1596 N N . LEU A 1 197 ? -9.902 11.920 7.028 1.00 95.75 197 LEU A N 1
ATOM 1597 C CA . LEU A 1 197 ? -9.200 10.791 7.645 1.00 95.75 197 LEU A CA 1
ATOM 1598 C C . LEU A 1 197 ? -8.068 11.329 8.528 1.00 95.75 197 LEU A C 1
ATOM 1600 O O . LEU A 1 197 ? -7.110 11.914 8.025 1.00 95.75 197 LEU A O 1
ATOM 1604 N N . LYS A 1 198 ? -8.156 11.134 9.847 1.00 95.50 198 LYS A N 1
ATOM 1605 C CA . LYS A 1 198 ? -7.166 11.667 10.799 1.00 95.50 198 LYS A CA 1
ATOM 1606 C C . LYS A 1 198 ? -5.983 10.732 11.007 1.00 95.50 198 LYS A C 1
ATOM 1608 O O . LYS A 1 198 ? -4.847 11.192 11.100 1.00 95.50 198 LYS A O 1
ATOM 1613 N N . SER A 1 199 ? -6.226 9.428 11.100 1.00 94.88 199 SER A N 1
ATOM 1614 C CA . SER A 1 199 ? -5.157 8.436 11.219 1.00 94.88 199 SER A CA 1
ATOM 1615 C C . SER A 1 199 ? -5.619 7.045 10.807 1.00 94.88 199 SER A C 1
ATOM 1617 O O . SER A 1 199 ? -6.803 6.715 10.901 1.00 94.88 199 SER A O 1
ATOM 1619 N N . VAL A 1 200 ? -4.659 6.219 10.400 1.00 96.75 200 VAL A N 1
ATOM 1620 C CA . VAL A 1 200 ? -4.862 4.805 10.100 1.00 96.75 200 VAL A CA 1
ATOM 1621 C C . VAL A 1 200 ? -3.820 3.995 10.850 1.00 96.75 200 VAL A C 1
ATOM 1623 O O . VAL A 1 200 ? -2.630 4.275 10.753 1.00 96.75 200 VAL A O 1
ATOM 1626 N N . ALA A 1 201 ? -4.271 2.966 11.558 1.00 96.19 201 ALA A N 1
ATOM 1627 C CA . ALA A 1 201 ? -3.417 1.922 12.102 1.00 96.19 201 ALA A CA 1
ATOM 1628 C C . ALA A 1 201 ? -3.779 0.605 11.416 1.00 96.19 201 ALA A C 1
ATOM 1630 O O . ALA A 1 201 ? -4.950 0.214 11.398 1.00 96.19 201 ALA A O 1
ATOM 1631 N N . ARG A 1 202 ? -2.792 -0.085 10.832 1.00 95.38 202 ARG A N 1
ATOM 1632 C CA . ARG A 1 202 ? -3.044 -1.252 9.976 1.00 95.38 202 ARG A CA 1
ATOM 1633 C C . ARG A 1 202 ? -2.180 -2.457 10.315 1.00 95.38 202 ARG A C 1
ATOM 1635 O O . ARG A 1 202 ? -0.956 -2.416 10.255 1.00 95.38 202 ARG A O 1
ATOM 1642 N N . GLU A 1 203 ? -2.838 -3.595 10.500 1.00 94.81 203 GLU A N 1
ATOM 1643 C CA . GLU A 1 203 ? -2.245 -4.925 10.386 1.00 94.81 203 GLU A CA 1
ATOM 1644 C C . GLU A 1 203 ? -2.805 -5.613 9.130 1.00 94.81 203 GLU A C 1
ATOM 1646 O O . GLU A 1 203 ? -3.865 -6.250 9.156 1.00 94.81 203 GLU A O 1
ATOM 1651 N N . ALA A 1 204 ? -2.075 -5.464 8.018 1.00 94.06 204 ALA A N 1
ATOM 1652 C CA . ALA A 1 204 ? -2.505 -5.868 6.679 1.00 94.06 204 ALA A CA 1
ATOM 1653 C C . ALA A 1 204 ? -3.011 -7.319 6.607 1.00 94.06 204 ALA A C 1
ATOM 1655 O O . ALA A 1 204 ? -2.356 -8.255 7.075 1.00 94.06 204 ALA A O 1
ATOM 1656 N N . GLY A 1 205 ? -4.181 -7.505 5.994 1.00 91.94 205 GLY A N 1
ATOM 1657 C CA . GLY A 1 205 ? -4.833 -8.810 5.865 1.00 91.94 205 GLY A CA 1
ATOM 1658 C C . GLY A 1 205 ? -5.497 -9.319 7.141 1.00 91.94 205 GLY A C 1
ATOM 1659 O O . GLY A 1 205 ? -6.045 -10.418 7.147 1.00 91.94 205 GLY A O 1
ATOM 1660 N N . SER A 1 206 ? -5.458 -8.560 8.236 1.00 94.31 206 SER A N 1
ATOM 1661 C CA . SER A 1 206 ? -6.156 -8.925 9.465 1.00 94.31 206 SER A CA 1
ATOM 1662 C C . SER A 1 206 ? -7.137 -7.850 9.896 1.00 94.31 206 SER A C 1
ATOM 1664 O O . SER A 1 206 ? -8.343 -8.116 9.935 1.00 94.31 206 SER A O 1
ATOM 1666 N N . ARG A 1 207 ? -6.633 -6.670 10.276 1.00 94.94 207 ARG A N 1
ATOM 1667 C CA . ARG A 1 207 ? -7.464 -5.596 10.816 1.00 94.94 207 ARG A CA 1
ATOM 1668 C C . ARG A 1 207 ? -6.822 -4.223 10.615 1.00 94.94 207 ARG A C 1
ATOM 1670 O O . ARG A 1 207 ? -5.626 -4.075 10.843 1.00 94.94 207 ARG A O 1
ATOM 1677 N N . SER A 1 208 ? -7.642 -3.239 10.273 1.00 96.69 208 SER A N 1
ATOM 1678 C CA . SER A 1 208 ? -7.312 -1.816 10.284 1.00 96.69 208 SER A CA 1
ATOM 1679 C C . SER A 1 208 ? -8.267 -1.045 11.182 1.00 96.69 208 SER A C 1
ATOM 1681 O O . SER A 1 208 ? -9.457 -1.365 11.243 1.00 96.69 208 SER A O 1
ATOM 1683 N N . LYS A 1 209 ? -7.748 -0.006 11.833 1.00 96.50 209 LYS A N 1
ATOM 1684 C CA . LYS A 1 209 ? -8.535 1.047 12.472 1.00 96.50 209 LYS A CA 1
ATOM 1685 C C . LYS A 1 209 ? -8.309 2.349 11.725 1.00 96.50 209 LYS A C 1
ATOM 1687 O O . LYS A 1 209 ? -7.171 2.707 11.432 1.00 96.50 209 LYS A O 1
ATOM 1692 N N . VAL A 1 210 ? -9.400 3.032 11.419 1.00 97.25 210 VAL A N 1
ATOM 1693 C CA . VAL A 1 210 ? -9.400 4.297 10.690 1.00 97.25 210 VAL A CA 1
ATOM 1694 C C . VAL A 1 210 ? -10.156 5.311 11.522 1.00 97.25 210 VAL A C 1
ATOM 1696 O O . VAL A 1 210 ? -11.308 5.066 11.882 1.00 97.25 210 VAL A O 1
ATOM 1699 N N . SER A 1 211 ? -9.520 6.435 11.833 1.00 97.38 211 SER A N 1
ATOM 1700 C CA . SER A 1 211 ? -10.182 7.526 12.534 1.00 97.38 211 SER A CA 1
ATOM 1701 C C . SER A 1 211 ? -10.622 8.625 11.586 1.00 97.38 211 SER A C 1
ATOM 1703 O O . SER A 1 211 ? -9.881 9.033 10.689 1.00 97.38 211 SER A O 1
ATOM 1705 N N . VAL A 1 212 ? -11.848 9.090 11.795 1.00 97.12 212 VAL A N 1
ATOM 1706 C CA . VAL A 1 212 ? -12.525 10.046 10.919 1.00 97.12 212 VAL A CA 1
ATOM 1707 C C . VAL A 1 212 ? -13.064 11.226 11.708 1.00 97.12 212 VAL A C 1
ATOM 1709 O O . VAL A 1 212 ? -13.411 11.087 12.881 1.00 97.12 212 VAL A O 1
ATOM 1712 N N . TRP A 1 213 ? -13.120 12.387 11.067 1.00 96.88 213 TRP A N 1
ATOM 1713 C CA . TRP A 1 213 ? -13.560 13.634 11.682 1.00 96.88 213 TRP A CA 1
ATOM 1714 C C . TRP A 1 213 ? -14.201 14.561 10.655 1.00 96.88 213 TRP A C 1
ATOM 1716 O O . TRP A 1 213 ? -13.785 14.576 9.502 1.00 96.88 213 TRP A O 1
ATOM 1726 N N . THR A 1 214 ? -15.165 15.362 11.088 1.00 95.69 214 THR A N 1
ATOM 1727 C CA . THR A 1 214 ? -15.806 16.419 10.297 1.00 95.69 214 THR A CA 1
ATOM 1728 C C . THR A 1 214 ? -16.034 17.632 11.196 1.00 95.69 214 THR A C 1
ATOM 1730 O O . THR A 1 214 ? -16.274 17.466 12.394 1.00 95.69 214 THR A O 1
ATOM 1733 N N . ASP A 1 215 ? -15.957 18.839 10.639 1.00 93.31 215 ASP A N 1
ATOM 1734 C CA . ASP A 1 215 ? -16.410 20.070 11.296 1.00 93.31 215 ASP A CA 1
ATOM 1735 C C . ASP A 1 215 ? -17.887 20.388 11.020 1.00 93.31 215 ASP A C 1
ATOM 1737 O O . ASP A 1 215 ? -18.468 21.244 11.692 1.00 93.31 215 ASP A O 1
ATOM 1741 N N . ASP A 1 216 ? -18.505 19.706 10.053 1.00 92.88 216 ASP A N 1
ATOM 1742 C CA . ASP A 1 216 ? -19.915 19.871 9.715 1.00 92.88 216 ASP A CA 1
ATOM 1743 C C . ASP A 1 216 ? -20.806 18.955 10.571 1.00 92.88 216 ASP A C 1
ATOM 1745 O O . ASP A 1 216 ? -20.887 17.745 10.347 1.00 92.88 216 ASP A O 1
ATOM 1749 N N . ASP A 1 217 ? -21.544 19.563 11.506 1.00 91.00 217 ASP A N 1
ATOM 1750 C CA . ASP A 1 217 ? -22.529 18.906 12.381 1.00 91.00 217 ASP A CA 1
ATOM 1751 C C . ASP A 1 217 ? -23.664 18.185 11.619 1.00 91.00 217 ASP A C 1
ATOM 1753 O O . ASP A 1 217 ? -24.421 17.403 12.203 1.00 91.00 217 ASP A O 1
ATOM 1757 N N . SER A 1 218 ? -23.855 18.479 10.329 1.00 92.69 218 SER A N 1
ATOM 1758 C CA . SER A 1 218 ? -24.858 17.818 9.489 1.00 92.69 218 SER A CA 1
ATOM 1759 C C . SER A 1 218 ? -24.397 16.467 8.935 1.00 92.69 218 SER A C 1
ATOM 1761 O O . SER A 1 218 ? -25.233 15.692 8.455 1.00 92.69 218 SER A O 1
ATOM 1763 N N . ILE A 1 219 ? -23.101 16.159 9.042 1.00 92.12 219 ILE A N 1
ATOM 1764 C CA . ILE A 1 219 ? -22.485 14.932 8.545 1.00 92.12 219 ILE A CA 1
ATOM 1765 C C . ILE A 1 219 ? -22.198 14.002 9.723 1.00 92.12 219 ILE A C 1
ATOM 1767 O O . ILE A 1 219 ? -21.496 14.351 10.663 1.00 92.12 219 ILE A O 1
ATOM 1771 N N . ASP A 1 220 ? -22.715 12.775 9.658 1.00 93.88 220 ASP A N 1
ATOM 1772 C CA . ASP A 1 220 ? -22.302 11.700 10.566 1.00 93.88 220 ASP A CA 1
ATOM 1773 C C . ASP A 1 220 ? -21.011 11.064 10.014 1.00 93.88 220 ASP A C 1
ATOM 1775 O O . ASP A 1 220 ? -21.074 10.401 8.966 1.00 93.88 220 ASP A O 1
ATOM 1779 N N . PRO A 1 221 ? -19.845 11.242 10.664 1.00 93.75 221 PRO A N 1
ATOM 1780 C CA . PRO A 1 221 ? -18.566 10.801 10.116 1.00 93.75 221 PRO A CA 1
ATOM 1781 C C . PRO A 1 221 ? -18.475 9.273 10.009 1.00 93.75 221 PRO A C 1
ATOM 1783 O O . PRO A 1 221 ? -18.023 8.734 8.992 1.00 93.75 221 PRO A O 1
ATOM 1786 N N . ILE A 1 222 ? -18.976 8.550 11.015 1.00 94.75 222 ILE A N 1
ATOM 1787 C CA . ILE A 1 222 ? -18.983 7.083 11.017 1.00 94.75 222 ILE A CA 1
ATOM 1788 C C . ILE A 1 222 ? -20.028 6.576 10.018 1.00 94.75 222 ILE A C 1
ATOM 1790 O O . ILE A 1 222 ? -19.738 5.709 9.185 1.00 94.75 222 ILE A O 1
ATOM 1794 N N . GLY A 1 223 ? -21.244 7.129 10.062 1.00 94.06 223 GLY A N 1
ATOM 1795 C CA . GLY A 1 223 ? -22.342 6.732 9.181 1.00 94.06 223 GLY A CA 1
ATOM 1796 C C . GLY A 1 223 ? -22.019 6.906 7.695 1.00 94.06 223 GLY A C 1
ATOM 1797 O O . GLY A 1 223 ? -22.362 6.038 6.883 1.00 94.06 223 GLY A O 1
ATOM 1798 N N . SER A 1 224 ? -21.302 7.975 7.343 1.00 94.12 224 SER A N 1
ATOM 1799 C CA . SER A 1 224 ? -20.873 8.270 5.969 1.00 94.12 224 SER A CA 1
ATOM 1800 C C . SER A 1 224 ? -19.864 7.247 5.442 1.00 94.12 224 SER A C 1
ATOM 1802 O O . SER A 1 224 ? -19.979 6.803 4.294 1.00 94.12 224 SER A O 1
ATOM 1804 N N . CYS A 1 225 ? -18.944 6.784 6.293 1.00 94.50 225 CYS A N 1
ATOM 1805 C CA . CYS A 1 225 ? -17.984 5.736 5.938 1.00 94.50 225 CYS A CA 1
ATOM 1806 C C . CYS A 1 225 ? -18.632 4.351 5.815 1.00 94.50 225 CYS A C 1
ATOM 1808 O O . CYS A 1 225 ? -18.297 3.565 4.929 1.00 94.50 225 CYS A O 1
ATOM 1810 N N . ILE A 1 226 ? -19.590 4.034 6.692 1.00 94.62 226 ILE A N 1
ATOM 1811 C CA . ILE A 1 226 ? -20.300 2.748 6.669 1.00 94.62 226 ILE A CA 1
ATOM 1812 C C . ILE A 1 226 ? -21.213 2.664 5.435 1.00 94.62 226 ILE A C 1
ATOM 1814 O O . ILE A 1 226 ? -21.284 1.631 4.756 1.00 94.62 226 ILE A O 1
ATOM 1818 N N . GLY A 1 227 ? -21.906 3.756 5.115 1.00 92.50 227 GLY A N 1
ATOM 1819 C CA . GLY A 1 227 ? -22.889 3.812 4.043 1.00 92.50 227 GLY A CA 1
ATOM 1820 C C . GLY A 1 227 ? -24.174 3.038 4.362 1.00 92.50 227 GLY A C 1
ATOM 1821 O O . GLY A 1 227 ? -24.353 2.407 5.409 1.00 92.50 227 GLY A O 1
ATOM 1822 N N . ARG A 1 228 ? -25.133 3.066 3.431 1.00 91.62 228 ARG A N 1
ATOM 1823 C CA . ARG A 1 228 ? -26.457 2.462 3.652 1.00 91.62 228 ARG A CA 1
ATOM 1824 C C . ARG A 1 228 ? -26.336 0.950 3.853 1.00 91.62 228 ARG A C 1
ATOM 1826 O O . ARG A 1 228 ? -26.009 0.225 2.920 1.00 91.62 228 ARG A O 1
ATOM 1833 N N . ARG A 1 229 ? -26.689 0.469 5.051 1.00 92.00 229 ARG A N 1
ATOM 1834 C CA . ARG A 1 229 ? -26.569 -0.950 5.451 1.00 92.00 229 ARG A CA 1
ATOM 1835 C C . ARG A 1 229 ? -25.135 -1.496 5.347 1.00 92.00 229 ARG A C 1
ATOM 1837 O O . ARG A 1 229 ? -24.970 -2.683 5.089 1.00 92.00 229 ARG A O 1
ATOM 1844 N N . GLY A 1 230 ? -24.121 -0.649 5.521 1.00 92.50 230 GLY A N 1
ATOM 1845 C CA . GLY A 1 230 ? -22.727 -1.087 5.457 1.00 92.50 230 GLY A CA 1
ATOM 1846 C C . GLY A 1 230 ? -22.200 -1.315 4.044 1.00 92.50 230 GLY A C 1
ATOM 1847 O O . GLY A 1 230 ? -21.200 -2.009 3.885 1.00 92.50 230 GLY A O 1
ATOM 1848 N N . SER A 1 231 ? -22.864 -0.791 3.007 1.00 95.38 231 SER A N 1
ATOM 1849 C CA . SER A 1 231 ? -22.464 -1.053 1.622 1.00 95.38 231 SER A CA 1
ATOM 1850 C C . SER A 1 231 ? -21.047 -0.567 1.310 1.00 95.38 231 SER A C 1
ATOM 1852 O O . SER A 1 231 ? -20.291 -1.326 0.722 1.00 95.38 231 SER A O 1
ATOM 1854 N N . ARG A 1 232 ? -20.682 0.653 1.735 1.00 95.69 232 ARG A N 1
ATOM 1855 C CA . ARG A 1 232 ? -19.370 1.255 1.438 1.00 95.69 232 ARG A CA 1
ATOM 1856 C C . ARG A 1 232 ? -18.259 0.516 2.178 1.00 95.69 232 ARG A C 1
ATOM 1858 O O . ARG A 1 232 ? -17.323 0.029 1.558 1.00 95.69 232 ARG A O 1
ATOM 1865 N N . ILE A 1 233 ? -18.418 0.317 3.489 1.00 95.56 233 ILE A N 1
ATOM 1866 C CA . ILE A 1 233 ? -17.415 -0.407 4.285 1.00 95.56 233 ILE A CA 1
ATOM 1867 C C . ILE A 1 233 ? -17.224 -1.853 3.810 1.00 95.56 233 ILE A C 1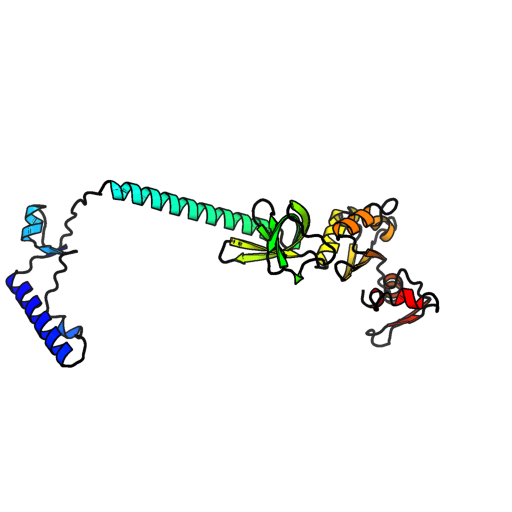
ATOM 1869 O O . ILE A 1 233 ? -16.104 -2.353 3.823 1.00 95.56 233 ILE A O 1
ATOM 1873 N N . THR A 1 234 ? -18.282 -2.516 3.329 1.00 95.81 234 THR A N 1
ATOM 1874 C CA . THR A 1 234 ? -18.165 -3.867 2.757 1.00 95.81 234 THR A CA 1
ATOM 1875 C C . THR A 1 234 ? -17.328 -3.853 1.478 1.00 95.81 234 THR A C 1
ATOM 1877 O O . THR A 1 234 ? -16.425 -4.674 1.356 1.00 95.81 234 THR A O 1
ATOM 1880 N N . THR A 1 235 ? -17.551 -2.888 0.576 1.00 95.31 235 THR A N 1
ATOM 1881 C CA . THR A 1 235 ? -16.711 -2.706 -0.620 1.00 95.31 235 THR A CA 1
ATOM 1882 C C . THR A 1 235 ? -15.242 -2.510 -0.244 1.00 95.31 235 THR A C 1
ATOM 1884 O O . THR A 1 235 ? -14.367 -3.142 -0.831 1.00 95.31 235 THR A O 1
ATOM 1887 N N . ILE A 1 236 ? -14.960 -1.682 0.767 1.00 95.81 236 ILE A N 1
ATOM 1888 C CA . ILE A 1 236 ? -13.591 -1.418 1.232 1.00 95.81 236 ILE A CA 1
ATOM 1889 C C . ILE A 1 236 ? -12.939 -2.691 1.791 1.00 95.81 236 ILE A C 1
ATOM 1891 O O . ILE A 1 236 ? -11.796 -3.001 1.454 1.00 95.81 236 ILE A O 1
ATOM 1895 N N . ILE A 1 237 ? -13.666 -3.455 2.611 1.00 95.94 237 ILE A N 1
ATOM 1896 C CA . ILE A 1 237 ? -13.203 -4.739 3.163 1.00 95.94 237 ILE A CA 1
ATOM 1897 C C . ILE A 1 237 ? -12.884 -5.731 2.036 1.00 95.94 237 ILE A C 1
ATOM 1899 O O . ILE A 1 237 ? -11.839 -6.385 2.069 1.00 95.94 237 ILE A O 1
ATOM 1903 N N . ASP A 1 238 ? -13.751 -5.828 1.027 1.00 93.88 238 ASP A N 1
ATOM 1904 C CA . ASP A 1 238 ? -13.554 -6.715 -0.122 1.00 93.88 238 ASP A CA 1
ATOM 1905 C C . ASP A 1 238 ? -12.320 -6.302 -0.939 1.00 93.88 238 ASP A C 1
ATOM 1907 O O . ASP A 1 238 ? -11.489 -7.145 -1.291 1.00 93.88 238 ASP A O 1
ATOM 1911 N N . GLU A 1 239 ? -12.137 -4.999 -1.166 1.00 93.38 239 GLU A N 1
ATOM 1912 C CA . GLU A 1 239 ? -10.973 -4.439 -1.859 1.00 93.38 239 GLU A CA 1
ATOM 1913 C C . GLU A 1 239 ? -9.659 -4.636 -1.095 1.00 93.38 239 GLU A C 1
ATOM 1915 O O . GLU A 1 239 ? -8.597 -4.720 -1.715 1.00 93.38 239 GLU A O 1
ATOM 1920 N N . LEU A 1 240 ? -9.712 -4.775 0.233 1.00 94.75 240 LEU A N 1
ATOM 1921 C CA . LEU A 1 240 ? -8.581 -5.109 1.106 1.00 94.75 240 LEU A CA 1
ATOM 1922 C C . LEU A 1 240 ? -8.411 -6.625 1.335 1.00 94.75 240 LEU A C 1
ATOM 1924 O O . LEU A 1 240 ? -7.603 -7.036 2.170 1.00 94.75 240 LEU A O 1
ATOM 1928 N N . GLY A 1 241 ? -9.133 -7.474 0.597 1.00 91.75 241 GLY A N 1
ATOM 1929 C CA . GLY A 1 241 ? -8.981 -8.930 0.673 1.00 91.75 241 GLY A CA 1
ATOM 1930 C C . GLY A 1 241 ? -9.606 -9.554 1.925 1.00 91.75 241 GLY A C 1
ATOM 1931 O O . GLY A 1 241 ? -9.105 -10.557 2.431 1.00 91.75 241 GLY A O 1
ATOM 1932 N N . GLY A 1 242 ? -10.683 -8.962 2.448 1.00 93.69 242 GLY A N 1
ATOM 1933 C CA . GLY A 1 242 ? -11.386 -9.441 3.643 1.00 93.69 242 GLY A CA 1
ATOM 1934 C C . GLY A 1 242 ? -10.778 -8.969 4.968 1.00 93.69 242 GLY A C 1
ATOM 1935 O O . GLY A 1 242 ? -11.138 -9.480 6.032 1.00 93.69 242 GLY A O 1
ATOM 1936 N N . GLU A 1 243 ? -9.855 -8.010 4.921 1.00 95.19 243 GLU A N 1
ATOM 1937 C CA . GLU A 1 243 ? -9.311 -7.342 6.101 1.00 95.19 243 GLU A CA 1
ATOM 1938 C C . GLU A 1 243 ? -10.426 -6.624 6.876 1.00 95.19 243 GLU A C 1
ATOM 1940 O O . GLU A 1 243 ? -11.208 -5.877 6.295 1.00 95.19 243 GLU A O 1
ATOM 1945 N N . LYS A 1 244 ? -10.518 -6.832 8.197 1.00 94.19 244 LYS A N 1
ATOM 1946 C CA . LYS A 1 244 ? -11.545 -6.158 9.008 1.00 94.19 244 LYS A CA 1
ATOM 1947 C C . LYS A 1 244 ? -11.210 -4.679 9.161 1.00 94.19 244 LYS A C 1
ATOM 1949 O O . LYS A 1 244 ? -10.111 -4.361 9.590 1.00 94.19 244 LYS A O 1
ATOM 1954 N N . VAL A 1 245 ? -12.161 -3.793 8.906 1.00 96.00 245 VAL A N 1
ATOM 1955 C CA . VAL A 1 245 ? -11.948 -2.350 9.053 1.00 96.00 245 VAL A CA 1
ATOM 1956 C C . VAL A 1 245 ? -12.902 -1.801 10.104 1.00 96.00 245 VAL A C 1
ATOM 1958 O O . VAL A 1 245 ? -14.117 -1.922 9.951 1.00 96.00 245 VAL A O 1
ATOM 1961 N N . ASP A 1 246 ? -12.351 -1.213 11.163 1.00 95.69 246 ASP A N 1
ATOM 1962 C CA . ASP A 1 246 ? -13.118 -0.429 12.128 1.00 95.69 246 ASP A CA 1
ATOM 1963 C C . ASP A 1 246 ? -12.970 1.054 11.801 1.00 95.69 246 ASP A C 1
ATOM 1965 O O . ASP A 1 246 ? -11.854 1.549 11.636 1.00 95.69 246 ASP A O 1
ATOM 1969 N N . VAL A 1 247 ? -14.093 1.763 11.760 1.00 96.25 247 VAL A N 1
ATOM 1970 C CA . VAL A 1 247 ? -14.121 3.221 11.640 1.00 96.25 247 VAL A CA 1
ATOM 1971 C C . VAL A 1 247 ? -14.475 3.797 13.004 1.00 96.25 247 VAL A C 1
ATOM 1973 O O . VAL A 1 247 ? -15.479 3.395 13.594 1.00 96.25 247 VAL A O 1
ATOM 1976 N N . VAL A 1 248 ? -13.646 4.707 13.507 1.00 96.31 248 VAL A N 1
ATOM 1977 C CA . VAL A 1 248 ? -13.808 5.343 14.819 1.00 96.31 248 VAL A CA 1
ATOM 1978 C C . VAL A 1 248 ? -13.833 6.858 14.670 1.00 96.31 248 VAL A C 1
ATOM 1980 O O . VAL A 1 248 ? -13.180 7.419 13.795 1.00 96.31 248 VAL A O 1
ATOM 1983 N N . GLU A 1 249 ? -14.585 7.539 15.523 1.00 96.12 249 GLU A N 1
ATOM 1984 C CA . GLU A 1 249 ? -14.616 8.998 15.527 1.00 96.12 249 GLU A CA 1
ATOM 1985 C C . GLU A 1 249 ? -13.378 9.550 16.241 1.00 96.12 249 GLU A C 1
ATOM 1987 O O . GLU A 1 249 ? -13.049 9.153 17.365 1.00 96.12 249 GLU A O 1
ATOM 1992 N N . TYR A 1 250 ? -12.672 10.455 15.572 1.00 97.19 250 TYR A N 1
ATOM 1993 C CA . TYR A 1 250 ? -11.562 11.188 16.158 1.00 97.19 250 TYR A CA 1
ATOM 1994 C C . TYR A 1 250 ? -12.071 12.269 17.114 1.00 97.19 250 TYR A C 1
ATOM 1996 O O . TYR A 1 250 ? -13.069 12.933 16.846 1.00 97.19 250 TYR A O 1
ATOM 2004 N N . SER A 1 251 ? -11.336 12.488 18.203 1.00 95.25 251 SER A N 1
ATOM 2005 C CA . SER A 1 251 ? -11.585 13.583 19.135 1.00 95.25 251 SER A CA 1
ATOM 2006 C C . SER A 1 251 ? -10.277 14.271 19.502 1.00 95.25 251 SER A C 1
ATOM 2008 O O . SER A 1 251 ? -9.251 13.612 19.684 1.00 95.25 251 SER A O 1
ATOM 2010 N N . ASP A 1 252 ? -10.326 15.592 19.663 1.00 94.25 252 ASP A N 1
ATOM 2011 C CA . ASP A 1 252 ? -9.210 16.362 20.215 1.00 94.25 252 ASP A CA 1
ATOM 2012 C C . ASP A 1 252 ? -8.992 16.073 21.711 1.00 94.25 252 ASP A C 1
ATOM 2014 O O . ASP A 1 252 ? -7.899 16.319 22.223 1.00 94.25 252 ASP A O 1
ATOM 2018 N N . ASP A 1 253 ? -10.001 15.547 22.425 1.00 94.12 253 ASP A N 1
ATOM 2019 C CA . ASP A 1 253 ? -9.817 15.023 23.782 1.00 94.12 253 ASP A CA 1
ATOM 2020 C C . ASP A 1 253 ? -9.203 13.617 23.700 1.00 94.12 253 ASP A C 1
ATOM 2022 O O . ASP A 1 253 ? -9.885 12.669 23.291 1.00 94.12 253 ASP A O 1
ATOM 2026 N N . PRO A 1 254 ? -7.944 13.419 24.142 1.00 93.00 254 PRO A N 1
ATOM 2027 C CA . PRO A 1 254 ? -7.295 12.122 24.031 1.00 93.00 254 PRO A CA 1
ATOM 2028 C C . PRO A 1 254 ? -8.013 11.028 24.827 1.00 93.00 254 PRO A C 1
ATOM 2030 O O . PRO A 1 254 ? -7.920 9.860 24.462 1.00 93.00 254 PRO A O 1
ATOM 2033 N N . LYS A 1 255 ? -8.744 11.365 25.901 1.00 94.44 255 LYS A N 1
ATOM 2034 C CA . LYS A 1 255 ? -9.511 10.365 26.661 1.00 94.44 255 LYS A CA 1
ATOM 2035 C C . LYS A 1 255 ? -10.656 9.804 25.834 1.00 94.44 255 LYS A C 1
ATOM 2037 O O . LYS A 1 255 ? -10.838 8.587 25.800 1.00 94.44 255 LYS A O 1
ATOM 2042 N N . GLU A 1 256 ? -11.392 10.691 25.174 1.00 94.88 256 GLU A N 1
ATOM 2043 C CA . GLU A 1 256 ? -12.500 10.314 24.305 1.00 94.88 256 GLU A CA 1
ATOM 2044 C C . GLU A 1 256 ? -11.978 9.572 23.076 1.00 94.88 256 GLU A C 1
ATOM 2046 O O . GLU A 1 256 ? -12.496 8.518 22.716 1.00 94.88 256 GLU A O 1
ATOM 2051 N N . TYR A 1 257 ? -10.871 10.040 22.494 1.00 95.62 257 TYR A N 1
ATOM 2052 C CA . TYR A 1 257 ? -10.290 9.376 21.337 1.00 95.62 257 TYR A CA 1
ATOM 2053 C C . TYR A 1 257 ? -9.772 7.966 21.652 1.00 95.62 257 TYR A C 1
ATOM 2055 O O . TYR A 1 257 ? -10.032 7.039 20.889 1.00 95.62 257 TYR A O 1
ATOM 2063 N N . ILE A 1 258 ? -9.113 7.756 22.799 1.00 95.25 258 ILE A N 1
ATOM 2064 C CA . ILE A 1 258 ? -8.684 6.417 23.246 1.00 95.25 258 ILE A CA 1
ATOM 2065 C C . ILE A 1 258 ? -9.892 5.501 23.471 1.00 95.25 258 ILE A C 1
ATOM 2067 O O . ILE A 1 258 ? -9.860 4.329 23.090 1.00 95.25 258 ILE A O 1
ATOM 2071 N N . LYS A 1 259 ? -10.966 6.025 24.070 1.00 95.62 259 LYS A N 1
ATOM 2072 C CA . LYS A 1 259 ? -12.216 5.282 24.250 1.00 95.62 259 LYS A CA 1
ATOM 2073 C C . LYS A 1 259 ? -12.805 4.854 22.903 1.00 95.62 259 LYS A C 1
ATOM 2075 O O . LYS A 1 259 ? -13.122 3.678 22.738 1.00 95.62 259 LYS A O 1
ATOM 2080 N N . ASN A 1 260 ? -12.866 5.764 21.933 1.00 95.44 260 ASN A N 1
ATOM 2081 C CA . ASN A 1 260 ? -13.343 5.472 20.581 1.00 95.44 260 ASN A CA 1
ATOM 2082 C C . ASN A 1 260 ? -12.441 4.462 19.859 1.00 95.44 260 ASN A C 1
ATOM 2084 O O . ASN A 1 260 ? -12.942 3.526 19.238 1.00 95.44 260 ASN A O 1
ATOM 2088 N N . ALA A 1 261 ? -11.119 4.597 19.977 1.00 95.62 261 ALA A N 1
ATOM 2089 C CA . ALA A 1 261 ? -10.146 3.708 19.344 1.00 95.62 261 ALA A CA 1
ATOM 2090 C C . ALA A 1 261 ? -10.277 2.253 19.825 1.00 95.62 261 ALA A C 1
ATOM 2092 O O . ALA A 1 261 ? -10.160 1.325 19.023 1.00 95.62 261 ALA A O 1
ATOM 2093 N N . LEU A 1 262 ? -10.604 2.037 21.104 1.00 95.50 262 LEU A N 1
ATOM 2094 C CA . LEU A 1 262 ? -10.793 0.700 21.681 1.00 95.50 262 LEU A CA 1
ATOM 2095 C C . LEU A 1 262 ? -12.101 0.009 21.258 1.00 95.50 262 LEU A C 1
ATOM 2097 O O . LEU A 1 262 ? -12.260 -1.188 21.527 1.00 95.50 262 LEU A O 1
ATOM 2101 N N . SER A 1 263 ? -12.984 0.704 20.528 1.00 93.31 263 SER A N 1
ATOM 2102 C CA . SER A 1 263 ? -14.167 0.119 19.888 1.00 93.31 263 SER A CA 1
ATOM 2103 C C . SER A 1 263 ? -13.801 -1.162 19.121 1.00 93.31 263 SER A C 1
ATOM 2105 O O . SER A 1 263 ? -12.788 -1.196 18.415 1.00 93.31 263 SER A O 1
ATOM 2107 N N . PRO A 1 264 ? -14.570 -2.256 19.253 1.00 91.25 264 PRO A N 1
ATOM 2108 C CA . PRO A 1 264 ? -15.937 -2.329 19.781 1.00 91.25 264 PRO A CA 1
ATOM 2109 C C . PRO A 1 264 ? -16.058 -2.519 21.302 1.00 91.25 264 PRO A C 1
ATOM 2111 O O . PRO A 1 264 ? -17.159 -2.792 21.766 1.00 91.25 264 PRO A O 1
ATOM 2114 N N . ALA A 1 265 ? -14.967 -2.461 22.072 1.00 95.06 265 ALA A N 1
ATOM 2115 C CA . ALA A 1 265 ? -15.048 -2.619 23.521 1.00 95.06 265 ALA A CA 1
ATOM 2116 C C . ALA A 1 265 ? -15.578 -1.355 24.201 1.00 95.06 265 ALA A C 1
ATOM 2118 O O . ALA A 1 265 ? -15.112 -0.251 23.914 1.00 95.06 265 ALA A O 1
ATOM 2119 N N . ASP A 1 266 ? -16.500 -1.533 25.144 1.00 93.25 266 ASP A N 1
ATOM 2120 C CA . ASP A 1 266 ? -17.030 -0.428 25.936 1.00 93.25 266 ASP A CA 1
ATOM 2121 C C . ASP A 1 266 ? -16.046 -0.058 27.057 1.00 93.25 266 ASP A C 1
ATOM 2123 O O . ASP A 1 266 ? -15.756 -0.856 27.953 1.00 93.25 266 ASP A O 1
ATOM 2127 N N . VAL A 1 267 ? -15.510 1.167 26.998 1.00 95.50 267 VAL A N 1
ATOM 2128 C CA . VAL A 1 267 ? -14.566 1.697 27.993 1.00 95.50 267 VAL A CA 1
ATOM 2129 C C . VAL A 1 267 ? -15.276 2.620 28.977 1.00 95.50 267 VAL A C 1
ATOM 2131 O O . VAL A 1 267 ? -15.894 3.617 28.585 1.00 95.50 267 VAL A O 1
ATOM 2134 N N . GLU A 1 268 ? -15.156 2.308 30.268 1.00 94.12 268 GLU A N 1
ATOM 2135 C CA . GLU A 1 268 ? -15.757 3.089 31.350 1.00 94.12 268 GLU A CA 1
ATOM 2136 C C . GLU A 1 268 ? -14.979 4.380 31.607 1.00 94.12 268 GLU A C 1
ATOM 2138 O O . GLU A 1 268 ? -15.555 5.468 31.665 1.00 94.12 268 GLU A O 1
ATOM 2143 N N . GLU A 1 269 ? -13.658 4.266 31.757 1.00 94.69 269 GLU A N 1
ATOM 2144 C CA . GLU A 1 269 ? -12.796 5.371 32.169 1.00 94.69 269 GLU A CA 1
ATOM 2145 C C . GLU A 1 269 ? -11.422 5.282 31.498 1.00 94.69 269 GLU A C 1
ATOM 2147 O O . GLU A 1 269 ? -10.819 4.213 31.436 1.00 94.69 269 GLU A O 1
ATOM 2152 N N . VAL A 1 270 ? -10.885 6.423 31.054 1.00 95.69 270 VAL A N 1
ATOM 2153 C CA . VAL A 1 270 ? -9.500 6.541 30.575 1.00 95.69 270 VAL A CA 1
ATOM 2154 C C . VAL A 1 270 ? -8.720 7.502 31.474 1.00 95.69 270 VAL A C 1
ATOM 2156 O O . VAL A 1 270 ? -9.070 8.677 31.630 1.00 95.69 270 VAL A O 1
ATOM 2159 N N . LYS A 1 271 ? -7.627 7.003 32.060 1.00 94.62 271 LYS A N 1
ATOM 2160 C CA . LYS A 1 271 ? -6.680 7.770 32.882 1.00 94.62 271 LYS A CA 1
ATOM 2161 C C . LYS A 1 271 ? -5.389 7.964 32.113 1.00 94.62 271 LYS A C 1
ATOM 2163 O O . LYS A 1 271 ? -4.694 6.996 31.838 1.00 94.62 271 LYS A O 1
ATOM 2168 N N . ILE A 1 272 ? -5.065 9.208 31.795 1.00 93.19 272 ILE A N 1
ATOM 2169 C CA . ILE A 1 272 ? -3.811 9.565 31.128 1.00 93.19 272 ILE A CA 1
ATOM 2170 C C . ILE A 1 272 ? -2.780 9.892 32.207 1.00 93.19 272 ILE A C 1
ATOM 2172 O O . ILE A 1 272 ? -3.112 10.560 33.192 1.00 93.19 272 ILE A O 1
ATOM 2176 N N . SER A 1 273 ? -1.556 9.394 32.049 1.00 92.12 273 SER A N 1
ATOM 2177 C CA . SER A 1 273 ? -0.451 9.692 32.958 1.00 92.12 273 SER A CA 1
ATOM 2178 C C . SER A 1 273 ? -0.074 11.177 32.899 1.00 92.12 273 SER A C 1
ATOM 2180 O O . SER A 1 273 ? -0.289 11.850 31.893 1.00 92.12 273 SER A O 1
ATOM 2182 N N . GLU A 1 274 ? 0.520 11.710 33.971 1.00 80.19 274 GLU A N 1
ATOM 2183 C CA . GLU A 1 274 ? 0.908 13.131 34.038 1.00 80.19 274 GLU A CA 1
ATOM 2184 C C . GLU A 1 274 ? 1.892 13.545 32.931 1.00 80.19 274 GLU A C 1
ATOM 2186 O O . GLU A 1 274 ? 1.944 14.714 32.554 1.00 80.19 274 GLU A O 1
ATOM 2191 N N . TYR A 1 275 ? 2.654 12.584 32.401 1.00 79.06 275 TYR A N 1
ATOM 2192 C CA . TYR A 1 275 ? 3.639 12.796 31.342 1.00 79.06 275 TYR A CA 1
ATOM 2193 C C . TYR A 1 275 ? 3.084 12.533 29.931 1.00 79.06 275 TYR A C 1
ATOM 2195 O O . TYR A 1 275 ? 3.778 12.801 28.957 1.00 79.06 275 TYR A O 1
ATOM 2203 N N . GLY A 1 276 ? 1.844 12.042 29.804 1.00 74.94 276 GLY A N 1
ATOM 2204 C CA . GLY A 1 276 ? 1.137 11.875 28.528 1.00 74.94 276 GLY A CA 1
ATOM 2205 C C . GLY A 1 276 ? 1.575 10.689 27.659 1.00 74.94 276 GLY A C 1
ATOM 2206 O O . GLY A 1 276 ? 0.970 10.460 26.618 1.00 74.94 276 GLY A O 1
ATOM 2207 N N . GLU A 1 277 ? 2.587 9.923 28.071 1.00 83.88 277 GLU A N 1
ATOM 2208 C CA . GLU A 1 277 ? 3.106 8.777 27.301 1.00 83.88 277 GLU A CA 1
ATOM 2209 C C . GLU A 1 277 ? 2.322 7.476 27.534 1.00 83.88 277 GLU A C 1
ATOM 2211 O O . GLU A 1 277 ? 2.462 6.521 26.774 1.00 83.88 277 GLU A O 1
ATOM 2216 N N . GLU A 1 278 ? 1.494 7.422 28.580 1.00 91.00 278 GLU A N 1
ATOM 2217 C CA . GLU A 1 278 ? 0.763 6.217 28.973 1.00 91.00 278 GLU A CA 1
ATOM 2218 C C . GLU A 1 278 ? -0.693 6.547 29.302 1.00 91.00 278 GLU A C 1
ATOM 2220 O O . GLU A 1 278 ? -0.996 7.569 29.926 1.00 91.00 278 GLU A O 1
ATOM 2225 N N . ALA A 1 279 ? -1.597 5.642 28.934 1.00 93.56 279 ALA A N 1
ATOM 2226 C CA . ALA A 1 279 ? -3.000 5.706 29.309 1.00 93.56 279 ALA A CA 1
ATOM 2227 C C . ALA A 1 279 ? -3.470 4.361 29.871 1.00 93.56 279 ALA A C 1
ATOM 2229 O O . ALA A 1 279 ? -3.088 3.295 29.396 1.00 93.56 279 ALA A O 1
ATOM 2230 N N . THR A 1 280 ? -4.313 4.415 30.897 1.00 94.56 280 THR A N 1
ATOM 2231 C CA . THR A 1 280 ? -4.990 3.259 31.486 1.00 94.56 280 THR A CA 1
ATOM 2232 C C . THR A 1 280 ? -6.471 3.336 31.150 1.00 94.56 280 THR A C 1
ATOM 2234 O O . THR A 1 280 ? -7.163 4.232 31.636 1.00 94.56 280 THR A O 1
ATOM 2237 N N . ALA A 1 281 ? -6.951 2.394 30.341 1.00 95.69 281 ALA A N 1
ATOM 2238 C CA . ALA A 1 281 ? -8.369 2.195 30.073 1.00 95.69 281 ALA A CA 1
ATOM 2239 C C . ALA A 1 281 ? -8.952 1.186 31.076 1.00 95.69 281 ALA A C 1
ATOM 2241 O O . ALA A 1 281 ? -8.409 0.095 31.257 1.00 95.69 281 ALA A O 1
ATOM 2242 N N . VAL A 1 282 ? -10.041 1.563 31.737 1.00 95.88 282 VAL A N 1
ATOM 2243 C CA . VAL A 1 282 ? -10.813 0.720 32.653 1.00 95.88 282 VAL A CA 1
ATOM 2244 C C . VAL A 1 282 ? -12.042 0.225 31.902 1.00 95.88 282 VAL A C 1
ATOM 2246 O O . VAL A 1 282 ? -12.776 1.018 31.313 1.00 95.88 282 VAL A O 1
ATOM 2249 N N . VAL A 1 283 ? -12.229 -1.089 31.900 1.00 96.25 283 VAL A N 1
ATOM 2250 C CA . VAL A 1 283 ? -13.319 -1.787 31.214 1.00 96.25 283 VAL A CA 1
ATOM 2251 C C . VAL A 1 283 ? -13.908 -2.829 32.157 1.00 96.25 283 VAL A C 1
ATOM 2253 O O . VAL A 1 283 ? -13.201 -3.326 33.041 1.00 96.25 283 VAL A O 1
ATOM 2256 N N . ASP A 1 284 ? -15.166 -3.194 31.935 1.00 96.25 284 ASP A N 1
ATOM 2257 C CA . ASP A 1 284 ? -15.790 -4.313 32.634 1.00 96.25 284 ASP A CA 1
ATOM 2258 C C . ASP A 1 284 ? -15.099 -5.652 32.306 1.00 96.25 284 ASP A C 1
ATOM 2260 O O . ASP A 1 284 ? -14.429 -5.821 31.280 1.00 96.25 284 ASP A O 1
ATOM 2264 N N . GLU A 1 285 ? -15.260 -6.640 33.190 1.00 95.00 285 GLU A N 1
ATOM 2265 C CA . GLU A 1 285 ? -14.605 -7.950 33.064 1.00 95.00 285 GLU A CA 1
ATOM 2266 C C . GLU A 1 285 ? -14.991 -8.683 31.765 1.00 95.00 285 GLU A C 1
ATOM 2268 O O . GLU A 1 285 ? -14.157 -9.358 31.157 1.00 95.00 285 GLU A O 1
ATOM 2273 N N . ASP A 1 286 ? -16.229 -8.518 31.294 1.00 95.38 286 ASP A N 1
ATOM 2274 C CA . ASP A 1 286 ? -16.715 -9.086 30.033 1.00 95.38 286 ASP A CA 1
ATOM 2275 C C . ASP A 1 286 ? -16.160 -8.355 28.797 1.00 95.38 286 ASP A C 1
ATOM 2277 O O . ASP A 1 286 ? -15.962 -8.980 27.751 1.00 95.38 286 ASP A O 1
ATOM 2281 N N . GLN A 1 287 ? -15.829 -7.067 28.929 1.00 95.44 287 GLN A N 1
ATOM 2282 C CA . GLN A 1 287 ? -15.218 -6.250 27.876 1.00 95.44 287 GLN A CA 1
ATOM 2283 C C . GLN A 1 287 ? -13.696 -6.427 27.790 1.00 95.44 287 GLN A C 1
ATOM 2285 O O . GLN A 1 287 ? -13.108 -6.177 26.737 1.00 95.44 287 GLN A O 1
ATOM 2290 N N . PHE A 1 288 ? -13.040 -6.921 28.846 1.00 93.19 288 PHE A N 1
ATOM 2291 C CA . PHE A 1 288 ? -11.579 -7.055 28.919 1.00 93.19 288 PHE A CA 1
ATOM 2292 C C . PHE A 1 288 ? -10.969 -7.805 27.726 1.00 93.19 288 PHE A C 1
ATOM 2294 O O . PHE A 1 288 ? -10.002 -7.351 27.109 1.00 93.19 288 PHE A O 1
ATOM 2301 N N . SER A 1 289 ? -11.554 -8.948 27.351 1.00 94.56 289 SER A N 1
ATOM 2302 C CA . SER A 1 289 ? -11.052 -9.726 26.212 1.00 94.56 289 SER A CA 1
ATOM 2303 C C . SER A 1 289 ? -11.266 -9.017 24.873 1.00 94.56 289 SER A C 1
ATOM 2305 O O . SER A 1 289 ? -10.479 -9.233 23.946 1.00 94.56 289 SER A O 1
ATOM 2307 N N . LEU A 1 290 ? -12.332 -8.223 24.747 1.00 93.50 290 LEU A N 1
ATOM 2308 C CA . LEU A 1 290 ? -12.650 -7.482 23.531 1.00 93.50 290 LEU A CA 1
ATOM 2309 C C . LEU A 1 290 ? -11.719 -6.276 23.381 1.00 93.50 290 LEU A C 1
ATOM 2311 O O . LEU A 1 290 ? -11.160 -6.082 22.304 1.00 93.50 290 LEU A O 1
ATOM 2315 N N . ALA A 1 291 ? -11.484 -5.558 24.483 1.00 93.00 291 ALA A N 1
ATOM 2316 C CA . ALA A 1 291 ? -10.596 -4.405 24.554 1.00 93.00 291 ALA A CA 1
ATOM 2317 C C . ALA A 1 291 ? -9.171 -4.773 24.136 1.00 93.00 291 ALA A C 1
ATOM 2319 O O . ALA A 1 291 ? -8.589 -4.084 23.308 1.00 93.00 291 ALA A O 1
ATOM 2320 N N . ILE A 1 292 ? -8.639 -5.900 24.628 1.00 94.06 292 ILE A N 1
ATOM 2321 C CA . ILE A 1 292 ? -7.313 -6.406 24.232 1.00 94.06 292 ILE A CA 1
ATOM 2322 C C . ILE A 1 292 ? -7.315 -6.906 22.780 1.00 94.06 292 ILE A C 1
ATOM 2324 O O . ILE A 1 292 ? -6.384 -6.650 22.008 1.00 94.06 292 ILE A O 1
ATOM 2328 N N . GLY A 1 293 ? -8.359 -7.639 22.396 1.00 93.31 293 GLY A N 1
ATOM 2329 C CA . GLY A 1 293 ? -8.438 -8.322 21.113 1.00 93.31 293 GLY A CA 1
ATOM 2330 C C . GLY A 1 293 ? -7.518 -9.546 21.018 1.00 93.31 293 GLY A C 1
ATOM 2331 O O . GLY A 1 293 ? -6.662 -9.825 21.863 1.00 93.31 293 GLY A O 1
ATOM 2332 N N . LYS A 1 294 ? -7.684 -10.329 19.948 1.00 92.06 294 LYS A N 1
ATOM 2333 C CA . LYS A 1 294 ? -6.893 -11.549 19.725 1.00 92.06 294 LYS A CA 1
ATOM 2334 C C . LYS A 1 294 ? -5.401 -11.200 19.627 1.00 92.06 294 LYS A C 1
ATOM 2336 O O . LYS A 1 294 ? -5.020 -10.399 18.784 1.00 92.06 294 LYS A O 1
ATOM 2341 N N . ASN A 1 295 ? -4.558 -11.816 20.462 1.00 92.31 295 ASN A N 1
ATOM 2342 C CA . ASN A 1 295 ? -3.113 -11.538 20.543 1.00 92.31 295 ASN A CA 1
ATOM 2343 C C . ASN A 1 295 ? -2.759 -10.054 20.801 1.00 92.31 295 ASN A C 1
ATOM 2345 O O . ASN A 1 295 ? -1.693 -9.596 20.382 1.00 92.31 295 ASN A O 1
ATOM 2349 N N . GLY A 1 296 ? -3.647 -9.295 21.454 1.00 93.00 296 GLY A N 1
ATOM 2350 C CA . GLY A 1 296 ? -3.426 -7.869 21.707 1.00 93.00 296 GLY A CA 1
ATOM 2351 C C . GLY A 1 296 ? -3.581 -6.982 20.470 1.00 93.00 296 GLY A C 1
ATOM 2352 O O . GLY A 1 296 ? -3.048 -5.880 20.457 1.00 93.00 296 GLY A O 1
ATOM 2353 N N . GLN A 1 297 ? -4.236 -7.466 19.408 1.00 94.25 297 GLN A N 1
ATOM 2354 C CA . GLN A 1 297 ? -4.388 -6.716 18.159 1.00 94.25 297 GLN A CA 1
ATOM 2355 C C . GLN A 1 297 ? -5.169 -5.408 18.345 1.00 94.25 297 GLN A C 1
ATOM 2357 O O . GLN A 1 297 ? -4.796 -4.411 17.748 1.00 94.25 297 GLN A O 1
ATOM 2362 N N . ASN A 1 298 ? -6.222 -5.385 19.171 1.00 94.50 298 ASN A N 1
ATOM 2363 C CA . ASN A 1 298 ? -7.075 -4.197 19.305 1.00 94.50 298 ASN A CA 1
ATOM 2364 C C . ASN A 1 298 ? -6.426 -3.078 20.129 1.00 94.50 298 ASN A C 1
ATOM 2366 O O . ASN A 1 298 ? -6.762 -1.929 19.919 1.00 94.50 298 ASN A O 1
ATOM 2370 N N . VAL A 1 299 ? -5.515 -3.412 21.050 1.00 93.44 299 VAL A N 1
ATOM 2371 C CA . VAL A 1 299 ? -4.733 -2.417 21.814 1.00 93.44 299 VAL A CA 1
ATOM 2372 C C . VAL A 1 299 ? -3.540 -1.891 21.014 1.00 93.44 299 VAL A C 1
ATOM 2374 O O . VAL A 1 299 ? -3.017 -0.825 21.314 1.00 93.44 299 VAL A O 1
ATOM 2377 N N . ARG A 1 300 ? -3.050 -2.673 20.046 1.00 94.12 300 ARG A N 1
ATOM 2378 C CA . ARG A 1 300 ? -1.893 -2.301 19.222 1.00 94.12 300 ARG A CA 1
ATOM 2379 C C . ARG A 1 300 ? -2.270 -1.390 18.058 1.00 94.12 300 ARG A C 1
ATOM 2381 O O . ARG A 1 300 ? -1.447 -0.567 17.669 1.00 94.12 300 ARG A O 1
ATOM 2388 N N . LEU A 1 301 ? -3.449 -1.630 17.485 1.00 92.38 301 LEU A N 1
ATOM 2389 C CA . LEU A 1 301 ? -4.093 -0.777 16.490 1.00 92.38 301 LEU A CA 1
ATOM 2390 C C . LEU A 1 301 ? -4.754 0.409 17.182 1.00 92.38 301 LEU A C 1
ATOM 2392 O O . LEU A 1 301 ? -4.689 1.511 16.606 1.00 92.38 301 LEU A O 1
#

Solvent-accessible surface area (backbone atoms only — not comparable to full-atom values): 16862 Å² total; per-residue (Å²): 56,25,41,80,70,59,66,73,58,44,50,52,26,53,50,52,50,51,51,52,49,52,50,26,52,75,72,74,45,77,78,54,70,85,81,46,74,88,43,69,83,83,51,82,90,63,38,43,48,42,76,62,46,39,76,78,38,79,88,67,55,79,68,36,75,81,82,76,85,74,83,75,53,78,65,54,58,56,50,50,52,52,50,49,52,50,52,51,51,49,54,50,50,50,54,52,36,50,54,53,37,55,60,46,49,75,44,46,77,36,75,44,71,29,31,30,62,43,68,44,97,86,57,30,34,36,26,38,56,85,87,51,63,31,40,33,45,58,85,27,47,31,83,54,52,81,84,47,64,73,42,74,48,73,32,25,29,73,41,64,45,86,45,101,89,37,54,42,36,35,34,26,61,38,53,61,65,47,55,56,53,50,47,38,72,72,29,65,50,40,64,73,63,62,30,44,80,76,49,72,30,68,45,58,44,54,41,33,36,36,26,30,39,57,89,50,89,88,57,56,56,60,58,59,53,30,35,80,94,37,51,46,42,49,52,53,23,56,76,50,43,66,17,42,74,47,73,28,61,57,49,94,50,64,53,58,22,52,41,36,59,30,53,93,23,66,59,77,45,59,47,68,44,98,84,68,86,47,72,50,78,41,51,51,83,84,29,46,63,51,32,34,29,78,95,41,47,40,68,72,77

Radius of gyration: 38.67 Å; Cα contacts (8 Å, |Δi|>4): 462; chains: 1; bounding box: 95×39×96 Å